Protein AF-0000000074706533 (afdb_homodimer)

Organism: Acropora cervicornis (NCBI:txid6130)

InterPro domains:
  IPR001841 Zinc finger, RING-type [PS50089] (15-55)
  IPR013083 Zinc finger, RING/FYVE/PHD-type [G3DSA:3.30.40.10] (1-88)
  IPR053003 TRIM/RBCC E3 ubiquitin-protein ligases [PTHR36754] (1-91)

Radius of gyration: 19.51 Å; Cα contacts (8 Å, |Δi|>4): 272; chains: 2; bounding box: 47×53×46 Å

Sequence (184 aa):
MEEGSVESLAEVFRCFICMEKLRDARLCPHCSKMCCFLCIRRWLTEQRPQCPHCRASLHLHELVHCRWVEEQLDSLQLTGPPKTKEEADKDGMEEGSVESLAEVFRCFICMEKLRDARLCPHCSKMCCFLCIRRWLTEQRPQCPHCRASLHLHELVHCRWVEEQLDSLQLTGPPKTKEEADKDG

Secondary structure (DSSP, 8-state):
--------HHHHSB-TTT-SB-SSEEE-TTT--EEEHHHHHHHHHHS-SB-TTT--B--GGGPEE-HHHHHHHHHHHHHS----GGGTGGG-/--------HHHHSB-TTT-SB-SSEEE-TTT--EEEHHHHHHHHHHS-SB-TTT--B--GGGPEE-HHHHHHHHHHHHHS----GGGTGGG-

Foldseek 3Di:
DPPPCPVQLQQVQAAPQVRGHEDQWWAAPPPGHIHHLVRVVCCVVPPHQADPPPRHRHDSVRIDGDPCSVVVVVVSVVVDDDPPCVVVPVVD/DPPPCPVQLQQVQAAPQVRGHEDQWWAAPPPGHIHHLVRVVCCVVPPHQADPPPRHRHDSVRIDGDPCSVVSVVVRVVVDDDPPCVVVPVVD

Nearest PDB structures (foldseek):
  3lrq-assembly1_A  TM=8.949E-01  e=2.776E-12  Homo sapiens
  3lrq-assembly2_B  TM=8.855E-01  e=4.142E-12  Homo sapiens
  3lrq-assembly1_D  TM=8.312E-01  e=1.286E-11  Homo sapiens
  4s3o-assembly2_B  TM=8.568E-01  e=4.799E-05  Homo sapiens
  3rpg-assembly1_C  TM=8.663E-01  e=1.820E-04  Homo sapiens

Solvent-accessible surface area (backbone atoms only — not comparable to full-atom values): 10964 Å² total; per-residue (Å²): 130,81,74,65,72,68,70,50,69,60,70,73,46,36,10,75,82,82,65,43,70,51,47,71,35,27,25,40,64,80,67,42,53,44,26,22,41,68,61,51,50,46,40,42,71,72,70,47,55,33,38,92,82,78,58,46,80,44,56,80,85,62,47,21,54,34,67,64,56,57,59,54,52,53,55,47,65,72,65,42,76,73,77,69,69,68,75,66,62,65,79,104,129,79,75,66,72,69,69,52,71,60,72,75,46,35,10,73,81,80,65,42,70,52,48,71,34,27,25,40,65,83,68,42,52,46,26,24,41,68,62,49,49,47,40,41,72,72,70,46,55,33,38,92,83,78,58,47,82,44,54,80,85,61,46,23,55,35,66,65,55,56,58,56,55,52,54,46,64,69,63,42,74,74,78,68,70,68,75,67,61,65,79,104

Structure (mmCIF, N/CA/C/O backbone):
data_AF-0000000074706533-model_v1
#
loop_
_entity.id
_entity.type
_entity.pdbx_description
1 polymer 'E3 ubiquitin-protein ligase TRIM37'
#
loop_
_atom_site.group_PDB
_atom_site.id
_atom_site.type_symbol
_atom_site.label_atom_id
_atom_site.label_alt_id
_atom_site.label_comp_id
_atom_site.label_asym_id
_atom_site.label_entity_id
_atom_site.label_seq_id
_atom_site.pdbx_PDB_ins_code
_atom_site.Cartn_x
_atom_site.Cartn_y
_atom_site.Cartn_z
_atom_site.occupancy
_atom_site.B_iso_or_equiv
_atom_site.auth_seq_id
_atom_site.auth_comp_id
_atom_site.auth_asym_id
_atom_site.auth_atom_id
_atom_site.pdbx_PDB_model_num
ATOM 1 N N . MET A 1 1 ? 3.932 27.406 21.562 1 27 1 MET A N 1
ATOM 2 C CA . MET A 1 1 ? 2.855 26.812 20.766 1 27 1 MET A CA 1
ATOM 3 C C . MET A 1 1 ? 3.346 25.578 20.031 1 27 1 MET A C 1
ATOM 5 O O . MET A 1 1 ? 4.266 25.656 19.203 1 27 1 MET A O 1
ATOM 9 N N . GLU A 1 2 ? 3.658 24.516 20.656 1 31.42 2 GLU A N 1
ATOM 10 C CA . GLU A 1 2 ? 4.391 23.328 20.219 1 31.42 2 GLU A CA 1
ATOM 11 C C . GLU A 1 2 ? 3.83 22.797 18.906 1 31.42 2 GLU A C 1
ATOM 13 O O . GLU A 1 2 ? 2.615 22.641 18.766 1 31.42 2 GLU A O 1
ATOM 18 N N . GLU A 1 3 ? 4.156 23.359 17.766 1 34.62 3 GLU A N 1
ATOM 19 C CA . GLU A 1 3 ? 3.855 22.906 16.406 1 34.62 3 GLU A CA 1
ATOM 20 C C . GLU A 1 3 ? 3.729 21.375 16.359 1 34.62 3 GLU A C 1
ATOM 22 O O . GLU A 1 3 ? 4.711 20.656 16.562 1 34.62 3 GLU A O 1
ATOM 27 N N . GLY A 1 4 ? 2.961 20.797 17.094 1 37.88 4 GLY A N 1
ATOM 28 C CA . GLY A 1 4 ? 2.67 19.359 17.047 1 37.88 4 GLY A CA 1
ATOM 29 C C . GLY A 1 4 ? 2.867 18.766 15.68 1 37.88 4 GLY A C 1
ATOM 30 O O . GLY A 1 4 ? 2.404 19.312 14.68 1 37.88 4 GLY A O 1
ATOM 31 N N . SER A 1 5 ? 4.086 18.219 15.414 1 41.69 5 SER A N 1
ATOM 32 C CA . SER A 1 5 ? 4.684 17.797 14.148 1 41.69 5 SER A CA 1
ATOM 33 C C . SER A 1 5 ? 3.699 16.984 13.32 1 41.69 5 SER A C 1
ATOM 35 O O . SER A 1 5 ? 3.41 15.82 13.641 1 41.69 5 SER A O 1
ATOM 37 N N . VAL A 1 6 ? 2.48 17.438 13.055 1 45.41 6 VAL A N 1
ATOM 38 C CA . VAL A 1 6 ? 1.797 16.766 11.953 1 45.41 6 VAL A CA 1
ATOM 39 C C . VAL A 1 6 ? 2.824 16.234 10.953 1 45.41 6 VAL A C 1
ATOM 41 O O . VAL A 1 6 ? 3.529 17.016 10.305 1 45.41 6 VAL A O 1
ATOM 44 N N . GLU A 1 7 ? 3.611 15.227 11.508 1 52.44 7 GLU A N 1
ATOM 45 C CA . GLU A 1 7 ? 4.465 14.641 10.477 1 52.44 7 GLU A CA 1
ATOM 46 C C . GLU A 1 7 ? 3.838 14.789 9.094 1 52.44 7 GLU A C 1
ATOM 48 O O . GLU A 1 7 ? 2.65 14.516 8.914 1 52.44 7 GLU A O 1
ATOM 53 N N . SER A 1 8 ? 4.359 15.68 8.281 1 65.38 8 SER A N 1
ATOM 54 C CA . SER A 1 8 ? 3.951 15.969 6.914 1 65.38 8 SER A CA 1
ATOM 55 C C . SER A 1 8 ? 3.725 14.688 6.121 1 65.38 8 SER A C 1
ATOM 57 O O . SER A 1 8 ? 4.391 13.68 6.363 1 65.38 8 SER A O 1
ATOM 59 N N . LEU A 1 9 ? 2.553 14.422 5.59 1 72.12 9 LEU A N 1
ATOM 60 C CA . LEU A 1 9 ? 2.23 13.344 4.66 1 72.12 9 LEU A CA 1
ATOM 61 C C . LEU A 1 9 ? 3.463 12.922 3.869 1 72.12 9 LEU A C 1
ATOM 63 O O . LEU A 1 9 ? 3.641 11.742 3.572 1 72.12 9 LEU A O 1
ATOM 67 N N . ALA A 1 10 ? 4.348 13.906 3.688 1 73.94 10 ALA A N 1
ATOM 68 C CA . ALA A 1 10 ? 5.551 13.602 2.918 1 73.94 10 ALA A CA 1
ATOM 69 C C . ALA A 1 10 ? 6.465 12.656 3.682 1 73.94 10 ALA A C 1
ATOM 71 O O . ALA A 1 10 ? 7.137 11.812 3.082 1 73.94 10 ALA A O 1
ATOM 72 N N . GLU A 1 11 ? 6.48 12.719 4.969 1 81.06 11 GLU A N 1
ATOM 73 C CA . GLU A 1 11 ? 7.328 11.859 5.781 1 81.06 11 GLU A CA 1
ATOM 74 C C . GLU A 1 11 ? 6.781 10.438 5.84 1 81.06 11 GLU A C 1
ATOM 76 O O . GLU A 1 11 ? 7.535 9.477 6.016 1 81.06 11 GLU A O 1
ATOM 81 N N . VAL A 1 12 ? 5.57 10.367 5.645 1 84.75 12 VAL A N 1
ATOM 82 C CA . VAL A 1 12 ? 4.891 9.078 5.691 1 84.75 12 VAL A CA 1
ATOM 83 C C . VAL A 1 12 ? 5.172 8.297 4.41 1 84.75 12 VAL A C 1
ATOM 85 O O . VAL A 1 12 ? 5.387 7.086 4.445 1 84.75 12 VAL A O 1
ATOM 88 N N . PHE A 1 13 ? 5.246 9.086 3.293 1 91.56 13 PHE A N 1
ATOM 89 C CA . PHE A 1 13 ? 5.41 8.453 1.992 1 91.56 13 PHE A CA 1
ATOM 90 C C . PHE A 1 13 ? 6.832 8.633 1.474 1 91.56 13 PHE A C 1
ATOM 92 O O . PHE A 1 13 ? 7.043 9.289 0.449 1 91.56 13 PHE A O 1
ATOM 99 N N . ARG A 1 14 ? 7.707 7.938 2.166 1 94.19 14 ARG A N 1
ATOM 100 C CA . ARG A 1 14 ? 9.117 7.961 1.797 1 94.19 14 ARG A CA 1
ATOM 101 C C . ARG A 1 14 ? 9.586 6.586 1.335 1 94.19 14 ARG A C 1
ATOM 103 O O . ARG A 1 14 ? 9.164 5.566 1.884 1 94.19 14 ARG A O 1
ATOM 110 N N . CYS A 1 15 ? 10.391 6.641 0.408 1 97.38 15 CYS A N 1
ATOM 111 C CA . CYS A 1 15 ? 11.055 5.426 -0.055 1 97.38 15 CYS A CA 1
ATOM 112 C C . CYS A 1 15 ? 11.945 4.84 1.037 1 97.38 15 CYS A C 1
ATOM 114 O O . CYS A 1 15 ? 12.805 5.531 1.581 1 97.38 15 CYS A O 1
ATOM 116 N N . PHE A 1 16 ? 11.844 3.576 1.32 1 97.25 16 PHE A N 1
ATOM 117 C CA . PHE A 1 16 ? 12.617 3 2.414 1 97.25 16 PHE A CA 1
ATOM 118 C C . PHE A 1 16 ? 14.039 2.693 1.966 1 97.25 16 PHE A C 1
ATOM 120 O O . PHE A 1 16 ? 14.898 2.369 2.789 1 97.25 16 PHE A O 1
ATOM 127 N N . ILE A 1 17 ? 14.312 2.756 0.667 1 97.81 17 ILE A N 1
ATOM 128 C CA . ILE A 1 17 ? 15.648 2.496 0.132 1 97.81 17 ILE A CA 1
ATOM 129 C C . ILE A 1 17 ? 16.453 3.795 0.096 1 97.81 17 ILE A C 1
ATOM 131 O O . ILE A 1 17 ? 17.531 3.885 0.691 1 97.81 17 ILE A O 1
ATOM 135 N N . CYS A 1 18 ? 15.891 4.836 -0.559 1 97.94 18 CYS A N 1
ATOM 136 C CA . CYS A 1 18 ? 16.641 6.078 -0.708 1 97.94 18 CYS A CA 1
ATOM 137 C C . CYS A 1 18 ? 16.25 7.082 0.366 1 97.94 18 CYS A C 1
ATOM 139 O O . CYS A 1 18 ? 16.906 8.117 0.527 1 97.94 18 CYS A O 1
ATOM 141 N N . MET A 1 19 ? 15.211 6.965 0.961 1 96.44 19 MET A N 1
ATOM 142 C CA . MET A 1 19 ? 14.703 7.762 2.072 1 96.44 19 MET A CA 1
ATOM 143 C C . MET A 1 19 ? 14.188 9.109 1.583 1 96.44 19 MET A C 1
ATOM 145 O O . MET A 1 19 ? 14.008 10.039 2.375 1 96.44 19 MET A O 1
ATOM 149 N N . GLU A 1 20 ? 13.922 9.281 0.308 1 95.19 20 GLU A N 1
ATOM 150 C CA . GLU A 1 20 ? 13.289 10.453 -0.291 1 95.19 20 GLU A CA 1
ATOM 151 C C . GLU A 1 20 ? 11.812 10.203 -0.573 1 95.19 20 GLU A C 1
ATOM 153 O O . GLU A 1 20 ? 11.32 9.094 -0.37 1 95.19 20 GLU A O 1
ATOM 158 N N . LYS A 1 21 ? 11.148 11.242 -1.004 1 93.62 21 LYS A N 1
ATOM 159 C CA . LYS A 1 21 ? 9.75 11.125 -1.404 1 93.62 21 LYS A CA 1
ATOM 160 C C . LYS A 1 21 ? 9.57 10.055 -2.479 1 93.62 21 LYS A C 1
ATOM 162 O O . LYS A 1 21 ? 10.344 9.992 -3.434 1 93.62 21 LYS A O 1
ATOM 167 N N . LEU A 1 22 ? 8.523 9.328 -2.336 1 96.12 22 LEU A N 1
ATOM 168 C CA . LEU A 1 22 ? 8.258 8.227 -3.252 1 96.12 22 LEU A CA 1
ATOM 169 C C . LEU A 1 22 ? 8.016 8.742 -4.668 1 96.12 22 LEU A C 1
ATOM 171 O O . LEU A 1 22 ? 7.297 9.719 -4.859 1 96.12 22 LEU A O 1
ATOM 175 N N . ARG A 1 23 ? 8.656 8.125 -5.66 1 96.31 23 ARG A N 1
ATOM 176 C CA . ARG A 1 23 ? 8.398 8.32 -7.082 1 96.31 23 ARG A CA 1
ATOM 177 C C . ARG A 1 23 ? 8.047 7 -7.758 1 96.31 23 ARG A C 1
ATOM 179 O O . ARG A 1 23 ? 8.805 6.027 -7.668 1 96.31 23 ARG A O 1
ATOM 186 N N . ASP A 1 24 ? 6.887 7 -8.422 1 97.88 24 ASP A N 1
ATOM 187 C CA . ASP A 1 24 ? 6.434 5.742 -9.008 1 97.88 24 ASP A CA 1
ATOM 188 C C . ASP A 1 24 ? 6.449 4.621 -7.969 1 97.88 24 ASP A C 1
ATOM 190 O O . ASP A 1 24 ? 7.16 3.627 -8.133 1 97.88 24 ASP A O 1
ATOM 194 N N . ALA A 1 25 ? 5.672 4.754 -6.98 1 98.38 25 ALA A N 1
ATOM 195 C CA . ALA A 1 25 ? 5.715 3.957 -5.758 1 98.38 25 ALA A CA 1
ATOM 196 C C . ALA A 1 25 ? 5.398 2.492 -6.047 1 98.38 25 ALA A C 1
ATOM 198 O O . ALA A 1 25 ? 4.41 2.184 -6.715 1 98.38 25 ALA A O 1
ATOM 199 N N . ARG A 1 26 ? 6.234 1.621 -5.613 1 98.75 26 ARG A N 1
ATOM 200 C CA . ARG A 1 26 ? 6.066 0.172 -5.648 1 98.75 26 ARG A CA 1
ATOM 201 C C . ARG A 1 26 ? 6.062 -0.412 -4.242 1 98.75 26 ARG A C 1
ATOM 203 O O . ARG A 1 26 ? 6.766 0.08 -3.355 1 98.75 26 ARG A O 1
ATOM 210 N N . LEU A 1 27 ? 5.27 -1.403 -4.047 1 98.75 27 LEU A N 1
ATOM 211 C CA . LEU A 1 27 ? 5.105 -2.027 -2.736 1 98.75 27 LEU A CA 1
ATOM 212 C C . LEU A 1 27 ? 5.445 -3.512 -2.797 1 98.75 27 LEU A C 1
ATOM 214 O O . LEU A 1 27 ? 5.074 -4.199 -3.748 1 98.75 27 LEU A O 1
ATOM 218 N N . CYS A 1 28 ? 6.164 -3.971 -1.853 1 98.81 28 CYS A N 1
ATOM 219 C CA . CYS A 1 28 ? 6.445 -5.395 -1.7 1 98.81 28 CYS A CA 1
ATOM 220 C C . CYS A 1 28 ? 5.199 -6.152 -1.255 1 98.81 28 CYS A C 1
ATOM 222 O O . CYS A 1 28 ? 4.598 -5.82 -0.232 1 98.81 28 CYS A O 1
ATOM 224 N N . PRO A 1 29 ? 4.852 -7.25 -1.901 1 98.56 29 PRO A N 1
ATOM 225 C CA . PRO A 1 29 ? 3.631 -7.977 -1.543 1 98.56 29 PRO A CA 1
ATOM 226 C C . PRO A 1 29 ? 3.787 -8.797 -0.264 1 98.56 29 PRO A C 1
ATOM 228 O O . PRO A 1 29 ? 2.797 -9.297 0.275 1 98.56 29 PRO A O 1
ATOM 231 N N . HIS A 1 30 ? 4.957 -8.859 0.271 1 98.06 30 HIS A N 1
ATOM 232 C CA . HIS A 1 30 ? 5.215 -9.688 1.444 1 98.06 30 HIS A CA 1
ATOM 233 C C . HIS A 1 30 ? 5.191 -8.852 2.721 1 98.06 30 HIS A C 1
ATOM 235 O O . HIS A 1 30 ? 4.59 -9.258 3.721 1 98.06 30 HIS A O 1
ATOM 241 N N . CYS A 1 31 ? 5.891 -7.711 2.652 1 98.31 31 CYS A N 1
ATOM 242 C CA . CYS A 1 31 ? 6.02 -6.949 3.889 1 98.31 31 CYS A CA 1
ATOM 243 C C . CYS A 1 31 ? 5.324 -5.598 3.77 1 98.31 31 CYS A C 1
ATOM 245 O O . CYS A 1 31 ? 5.262 -4.84 4.742 1 98.31 31 CYS A O 1
ATOM 247 N N . SER A 1 32 ? 4.914 -5.23 2.646 1 98.31 32 SER A N 1
ATOM 248 C CA . SER A 1 32 ? 4.102 -4.055 2.354 1 98.31 32 SER A CA 1
ATOM 249 C C . SER A 1 32 ? 4.945 -2.785 2.344 1 98.31 32 SER A C 1
ATOM 251 O O . SER A 1 32 ? 4.422 -1.688 2.141 1 98.31 32 SER A O 1
ATOM 253 N N . LYS A 1 33 ? 6.211 -2.918 2.479 1 98.06 33 LYS A N 1
ATOM 254 C CA . LYS A 1 33 ? 7.039 -1.716 2.412 1 98.06 33 LYS A CA 1
ATOM 255 C C . LYS A 1 33 ? 7.047 -1.134 1.001 1 98.06 33 LYS A C 1
ATOM 257 O O . LYS A 1 33 ? 6.957 -1.873 0.018 1 98.06 33 LYS A O 1
ATOM 262 N N . MET A 1 34 ? 7.227 0.208 0.997 1 97.88 34 MET A N 1
ATOM 263 C CA . MET A 1 34 ? 7.141 0.892 -0.291 1 97.88 34 MET A CA 1
ATOM 264 C C . MET A 1 34 ? 8.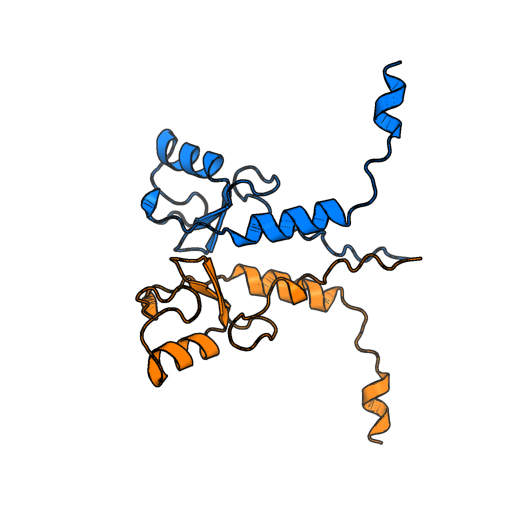484 1.502 -0.673 1 97.88 34 MET A C 1
ATOM 266 O O . MET A 1 34 ? 9.25 1.93 0.196 1 97.88 34 MET A O 1
ATOM 270 N N . CYS A 1 35 ? 8.719 1.561 -1.963 1 98.5 35 CYS A N 1
ATOM 271 C CA . CYS A 1 35 ? 9.922 2.186 -2.498 1 98.5 35 CYS A CA 1
ATOM 272 C C . CYS A 1 35 ? 9.672 2.736 -3.898 1 98.5 35 CYS A C 1
ATOM 274 O O . CYS A 1 35 ? 8.625 2.477 -4.496 1 98.5 35 CYS A O 1
ATOM 276 N N . CYS A 1 36 ? 10.578 3.557 -4.379 1 98.69 36 CYS A N 1
ATOM 277 C CA . CYS A 1 36 ? 10.523 4.031 -5.754 1 98.69 36 CYS A CA 1
ATOM 278 C C . CYS A 1 36 ? 10.742 2.883 -6.734 1 98.69 36 CYS A C 1
ATOM 280 O O . CYS A 1 36 ? 11.508 1.958 -6.453 1 98.69 36 CYS A O 1
ATOM 282 N N . PHE A 1 37 ? 10.211 2.967 -7.824 1 98.88 37 PHE A N 1
ATOM 283 C CA . PHE A 1 37 ? 10.414 1.931 -8.828 1 98.88 37 PHE A CA 1
ATOM 284 C C . PHE A 1 37 ? 11.891 1.802 -9.188 1 98.88 37 PHE A C 1
ATOM 286 O O . PHE A 1 37 ? 12.438 0.697 -9.203 1 98.88 37 PHE A O 1
ATOM 293 N N . LEU A 1 38 ? 12.523 2.945 -9.469 1 98.81 38 LEU A N 1
ATOM 294 C CA . LEU A 1 38 ? 13.914 2.904 -9.914 1 98.81 38 LEU A CA 1
ATOM 295 C C . LEU A 1 38 ? 14.812 2.332 -8.82 1 98.81 38 LEU A C 1
ATOM 297 O O . LEU A 1 38 ? 15.742 1.581 -9.109 1 98.81 38 LEU A O 1
ATOM 301 N N . CYS A 1 39 ? 14.562 2.703 -7.555 1 98.69 39 CYS A N 1
ATOM 302 C CA . CYS A 1 39 ? 15.367 2.193 -6.449 1 98.69 39 CYS A CA 1
ATOM 303 C C . CYS A 1 39 ? 15.273 0.674 -6.363 1 98.69 39 CYS A C 1
ATOM 305 O O . CYS A 1 39 ? 16.297 -0.009 -6.285 1 98.69 39 CYS A O 1
ATOM 307 N N . ILE A 1 40 ? 14.062 0.152 -6.445 1 98.81 40 ILE A N 1
ATOM 308 C CA . ILE A 1 40 ? 13.891 -1.286 -6.27 1 98.81 40 ILE A CA 1
ATOM 309 C C . ILE A 1 40 ? 14.359 -2.021 -7.523 1 98.81 40 ILE A C 1
ATOM 311 O O . ILE A 1 40 ? 14.898 -3.127 -7.434 1 98.81 40 ILE A O 1
ATOM 315 N N . ARG A 1 41 ? 14.086 -1.45 -8.617 1 98.75 41 ARG A N 1
ATOM 316 C CA . ARG A 1 41 ? 14.594 -2.062 -9.836 1 98.75 41 ARG A CA 1
ATOM 317 C C . ARG A 1 41 ? 16.109 -2.232 -9.773 1 98.75 41 ARG A C 1
ATOM 319 O O . ARG A 1 41 ? 16.641 -3.307 -10.086 1 98.75 41 ARG A O 1
ATOM 326 N N . ARG A 1 42 ? 16.75 -1.189 -9.391 1 98.38 42 ARG A N 1
ATOM 327 C CA . ARG A 1 42 ? 18.203 -1.239 -9.258 1 98.38 42 ARG A CA 1
ATOM 328 C C . ARG A 1 42 ? 18.625 -2.307 -8.258 1 98.38 42 ARG A C 1
ATOM 330 O O . ARG A 1 42 ? 19.531 -3.102 -8.531 1 98.38 42 ARG A O 1
ATOM 337 N N . TRP A 1 43 ? 18.031 -2.295 -7.164 1 98.12 43 TRP A N 1
ATOM 338 C CA . TRP A 1 43 ? 18.344 -3.262 -6.117 1 98.12 43 TRP A CA 1
ATOM 339 C C . TRP A 1 43 ? 18.188 -4.691 -6.633 1 98.12 43 TRP A C 1
ATOM 341 O O . TRP A 1 43 ? 19.109 -5.504 -6.488 1 98.12 43 TRP A O 1
ATOM 351 N N . LEU A 1 44 ? 17.109 -5.023 -7.285 1 98.19 44 LEU A N 1
ATOM 352 C CA . LEU A 1 44 ? 16.797 -6.379 -7.715 1 98.19 44 LEU A CA 1
ATOM 353 C C . LEU A 1 44 ? 17.719 -6.812 -8.852 1 98.19 44 LEU A C 1
ATOM 355 O O . LEU A 1 44 ? 18 -8.008 -9.008 1 98.19 44 LEU A O 1
ATOM 359 N N . THR A 1 45 ? 18.156 -5.855 -9.609 1 97.25 45 THR A N 1
ATOM 360 C CA . THR A 1 45 ? 19 -6.16 -10.766 1 97.25 45 THR A CA 1
ATOM 361 C C . THR A 1 45 ? 20.469 -6.219 -10.367 1 97.25 45 THR A C 1
ATOM 363 O O . THR A 1 45 ? 21.219 -7.059 -10.867 1 97.25 45 THR A O 1
ATOM 366 N N . GLU A 1 46 ? 20.922 -5.359 -9.453 1 96.88 46 GLU A N 1
ATOM 367 C CA . GLU A 1 46 ? 22.344 -5.203 -9.164 1 96.88 46 GLU A CA 1
ATOM 368 C C . GLU A 1 46 ? 22.719 -5.93 -7.879 1 96.88 46 GLU A C 1
ATOM 370 O O . GLU A 1 46 ? 23.906 -6.238 -7.664 1 96.88 46 GLU A O 1
ATOM 375 N N . GLN A 1 47 ? 21.891 -6.121 -7.004 1 92.06 47 GLN A N 1
ATOM 376 C CA . GLN A 1 47 ? 22.203 -6.758 -5.73 1 92.06 47 GLN A CA 1
ATOM 377 C C . GLN A 1 47 ? 21.672 -8.188 -5.684 1 92.06 47 GLN A C 1
ATOM 379 O O . GLN A 1 47 ? 22.188 -9.07 -6.363 1 92.06 47 GLN A O 1
ATOM 384 N N . ARG A 1 48 ? 20.375 -8.469 -5.176 1 92.5 48 ARG A N 1
ATOM 385 C CA . ARG A 1 48 ? 19.734 -9.773 -5.059 1 92.5 48 ARG A CA 1
ATOM 386 C C . ARG A 1 48 ? 18.25 -9.688 -5.391 1 92.5 48 ARG A C 1
ATOM 388 O O . ARG A 1 48 ? 17.609 -8.672 -5.125 1 92.5 48 ARG A O 1
ATOM 395 N N . PRO A 1 49 ? 17.781 -10.766 -5.934 1 97.69 49 PRO A N 1
ATOM 396 C CA . PRO A 1 49 ? 16.328 -10.82 -6.195 1 97.69 49 PRO A CA 1
ATOM 397 C C . PRO A 1 49 ? 15.516 -11.109 -4.938 1 97.69 49 PRO A C 1
ATOM 399 O O . PRO A 1 49 ? 14.859 -12.148 -4.844 1 97.69 49 PRO A O 1
ATOM 402 N N . GLN A 1 50 ? 15.656 -10.258 -3.969 1 98.31 50 GLN A N 1
ATOM 403 C CA . GLN A 1 50 ? 14.953 -10.297 -2.689 1 98.31 50 GLN A CA 1
ATOM 404 C C . GLN A 1 50 ? 14.586 -8.891 -2.225 1 98.31 50 GLN A C 1
ATOM 406 O O . GLN A 1 50 ? 15.273 -7.918 -2.553 1 98.31 50 GLN A O 1
ATOM 411 N N . CYS A 1 51 ? 13.555 -8.836 -1.559 1 98.69 51 CYS A N 1
ATOM 412 C CA . CYS A 1 51 ? 13.188 -7.559 -0.95 1 98.69 51 CYS A CA 1
ATOM 413 C C . CYS A 1 51 ? 14.266 -7.09 0.017 1 98.69 51 CYS A C 1
ATOM 415 O O . CYS A 1 51 ? 14.672 -7.832 0.911 1 98.69 51 CYS A O 1
ATOM 417 N N . PRO A 1 52 ? 14.758 -5.914 -0.043 1 98.44 52 PRO A N 1
ATOM 418 C CA . PRO A 1 52 ? 15.82 -5.41 0.834 1 98.44 52 PRO A CA 1
ATOM 419 C C . PRO A 1 52 ? 15.367 -5.277 2.287 1 98.44 52 PRO A C 1
ATOM 421 O O . PRO A 1 52 ? 16.203 -5.113 3.182 1 98.44 52 PRO A O 1
ATOM 424 N N . HIS A 1 53 ? 14.062 -5.305 2.49 1 98 53 HIS A N 1
ATOM 425 C CA . HIS A 1 53 ? 13.531 -5.148 3.84 1 98 53 HIS A CA 1
ATOM 426 C C . HIS A 1 53 ? 13.258 -6.5 4.484 1 98 53 HIS A C 1
ATOM 428 O O . HIS A 1 53 ? 13.82 -6.82 5.535 1 98 53 HIS A O 1
ATOM 434 N N . CYS A 1 54 ? 12.477 -7.324 3.908 1 98.38 54 CYS A N 1
ATOM 435 C CA . CYS A 1 54 ? 12.047 -8.562 4.551 1 98.38 54 CYS A CA 1
ATOM 436 C C . CYS A 1 54 ? 12.859 -9.75 4.055 1 98.38 54 CYS A C 1
ATOM 438 O O . CYS A 1 54 ? 12.75 -10.852 4.598 1 98.38 54 CYS A O 1
ATOM 440 N N . ARG A 1 55 ? 13.547 -9.609 2.988 1 98.12 55 ARG A N 1
ATOM 441 C CA . ARG A 1 55 ? 14.492 -10.586 2.451 1 98.12 55 ARG A CA 1
ATOM 442 C C . ARG A 1 55 ? 13.758 -11.711 1.727 1 98.12 55 ARG A C 1
ATOM 444 O O . ARG A 1 55 ? 14.375 -12.672 1.271 1 98.12 55 ARG A O 1
ATOM 451 N N . ALA A 1 56 ? 12.461 -11.617 1.629 1 98.56 56 ALA A N 1
ATOM 452 C CA . ALA A 1 56 ? 11.742 -12.594 0.819 1 98.56 56 ALA A CA 1
ATOM 453 C C . ALA A 1 56 ? 12.164 -12.508 -0.646 1 98.56 56 ALA A C 1
ATOM 455 O O . ALA A 1 56 ? 12.5 -11.43 -1.14 1 98.56 56 ALA A O 1
ATOM 456 N N . SER A 1 57 ? 12.055 -13.633 -1.337 1 98.75 57 SER A N 1
ATOM 457 C CA . SER A 1 57 ? 12.242 -13.625 -2.785 1 98.75 57 SER A CA 1
ATOM 458 C C . SER A 1 57 ? 11.266 -12.68 -3.467 1 98.75 57 SER A C 1
ATOM 460 O O . SER A 1 57 ? 10.07 -12.68 -3.154 1 98.75 57 SER A O 1
ATOM 462 N N . LEU A 1 58 ? 11.859 -11.922 -4.379 1 98.62 58 LEU A N 1
ATOM 463 C CA . LEU A 1 58 ? 11.055 -10.875 -5 1 98.62 58 LEU A CA 1
ATOM 464 C C . LEU A 1 58 ? 11.508 -10.617 -6.43 1 98.62 58 LEU A C 1
ATOM 466 O O . LEU A 1 58 ? 12.711 -10.516 -6.699 1 98.62 58 LEU A O 1
ATOM 470 N N . HIS A 1 59 ? 10.523 -10.523 -7.305 1 98.38 59 HIS A N 1
ATOM 471 C CA . HIS A 1 59 ? 10.758 -10.156 -8.695 1 98.38 59 HIS A CA 1
ATOM 472 C C . HIS A 1 59 ? 9.977 -8.906 -9.086 1 98.38 59 HIS A C 1
ATOM 474 O O . HIS A 1 59 ? 8.961 -8.586 -8.461 1 98.38 59 HIS A O 1
ATOM 480 N N . LEU A 1 60 ? 10.445 -8.297 -10.125 1 98.12 60 LEU A N 1
ATOM 481 C CA . LEU A 1 60 ? 9.898 -7.012 -10.531 1 98.12 60 LEU A CA 1
ATOM 482 C C . LEU A 1 60 ? 8.398 -7.125 -10.805 1 98.12 60 LEU A C 1
ATOM 484 O O . LEU A 1 60 ? 7.629 -6.238 -10.422 1 98.12 60 LEU A O 1
ATOM 488 N N . HIS A 1 61 ? 7.965 -8.18 -11.289 1 97.56 61 HIS A N 1
ATOM 489 C CA . HIS A 1 61 ? 6.578 -8.336 -11.711 1 97.56 61 HIS A CA 1
ATOM 490 C C . HIS A 1 61 ? 5.664 -8.57 -10.516 1 97.56 61 HIS A C 1
ATOM 492 O O . HIS A 1 61 ? 4.441 -8.484 -10.641 1 97.56 61 HIS A O 1
ATOM 498 N N . GLU A 1 62 ? 6.188 -8.844 -9.398 1 98.19 62 GLU A N 1
ATOM 499 C CA . GLU A 1 62 ? 5.406 -9.117 -8.195 1 98.19 62 GLU A CA 1
ATOM 500 C C . GLU A 1 62 ? 5.09 -7.836 -7.438 1 98.19 62 GLU A C 1
ATOM 502 O O . GLU A 1 62 ? 4.242 -7.832 -6.539 1 98.19 62 GLU A O 1
ATOM 507 N N . LEU A 1 63 ? 5.797 -6.762 -7.832 1 98.75 63 LEU A N 1
ATOM 508 C CA . LEU A 1 63 ? 5.617 -5.488 -7.137 1 98.75 63 LEU A CA 1
ATOM 509 C C . LEU A 1 63 ? 4.23 -4.914 -7.402 1 98.75 63 LEU A C 1
ATOM 511 O O . LEU A 1 63 ? 3.727 -4.996 -8.523 1 98.75 63 LEU A O 1
ATOM 515 N N . VAL A 1 64 ? 3.678 -4.359 -6.379 1 98.75 64 VAL A N 1
ATOM 516 C CA . VAL A 1 64 ? 2.375 -3.715 -6.512 1 98.75 64 VAL A CA 1
ATOM 517 C C . VAL A 1 64 ? 2.561 -2.229 -6.816 1 98.75 64 VAL A C 1
ATOM 519 O O . VAL A 1 64 ? 3.291 -1.53 -6.109 1 98.75 64 VAL A O 1
ATOM 522 N N . HIS A 1 65 ? 1.917 -1.794 -7.789 1 98.44 65 HIS A N 1
ATOM 523 C CA . HIS A 1 65 ? 1.953 -0.379 -8.141 1 98.44 65 HIS A CA 1
ATOM 524 C C . HIS A 1 65 ? 0.983 0.426 -7.277 1 98.44 65 HIS A C 1
ATOM 526 O O . HIS A 1 65 ? -0.233 0.256 -7.383 1 98.44 65 HIS A O 1
ATOM 532 N N . CYS A 1 66 ? 1.497 1.288 -6.527 1 97.81 66 CYS A N 1
ATOM 533 C CA . CYS A 1 66 ? 0.663 2.109 -5.656 1 97.81 66 CYS A CA 1
ATOM 534 C C . CYS A 1 66 ? 0.361 3.455 -6.301 1 97.81 66 CYS A C 1
ATOM 536 O O . CYS A 1 66 ? 0.905 4.48 -5.891 1 97.81 66 CYS A O 1
ATOM 538 N N . ARG A 1 67 ? -0.53 3.518 -7.086 1 94.69 67 ARG A N 1
ATOM 539 C CA . ARG A 1 67 ? -0.843 4.664 -7.938 1 94.69 67 ARG A CA 1
ATOM 540 C C . ARG A 1 67 ? -1.357 5.836 -7.105 1 94.69 67 ARG A C 1
ATOM 542 O O . ARG A 1 67 ? -1.091 6.996 -7.43 1 94.69 67 ARG A O 1
ATOM 549 N N . TRP A 1 68 ? -2.02 5.562 -6.086 1 92.81 68 TRP A N 1
ATOM 550 C CA . TRP A 1 68 ? -2.684 6.582 -5.277 1 92.81 68 TRP A CA 1
ATOM 551 C C . TRP A 1 68 ? -1.665 7.402 -4.492 1 92.81 68 TRP A C 1
ATOM 553 O O . TRP A 1 68 ? -1.968 8.508 -4.039 1 92.81 68 TRP A O 1
ATOM 563 N N . VAL A 1 69 ? -0.459 6.91 -4.285 1 94.06 69 VAL A N 1
ATOM 564 C CA . VAL A 1 69 ? 0.558 7.594 -3.494 1 94.06 69 VAL A CA 1
ATOM 565 C C . VAL A 1 69 ? 0.894 8.938 -4.137 1 94.06 69 VAL A C 1
ATOM 567 O O . VAL A 1 69 ? 1.005 9.953 -3.443 1 94.06 69 VAL A O 1
ATOM 570 N N . GLU A 1 70 ? 1.044 8.922 -5.438 1 88.69 70 GLU A N 1
ATOM 571 C CA . GLU A 1 70 ? 1.379 10.156 -6.148 1 88.69 70 GLU A CA 1
ATOM 572 C C . GLU A 1 70 ? 0.296 11.211 -5.961 1 88.69 70 GLU A C 1
ATOM 574 O O . GLU A 1 70 ? 0.599 12.398 -5.82 1 88.69 70 GLU A O 1
ATOM 579 N N . GLU A 1 71 ? -0.919 10.727 -6.043 1 86.44 71 GLU A N 1
ATOM 580 C CA . GLU A 1 71 ? -2.031 11.656 -5.84 1 86.44 71 GLU A CA 1
ATOM 581 C C . GLU A 1 71 ? -1.955 12.312 -4.465 1 86.44 71 GLU A C 1
ATOM 583 O O . GLU A 1 71 ? -2.188 13.516 -4.34 1 86.44 71 GLU A O 1
ATOM 588 N N . GLN A 1 72 ? -1.601 11.594 -3.5 1 87.31 72 GLN A N 1
ATOM 589 C CA . GLN A 1 72 ? -1.492 12.125 -2.145 1 87.31 72 GLN A CA 1
ATOM 590 C C . GLN A 1 72 ? -0.312 13.086 -2.021 1 87.31 72 GLN A C 1
ATOM 592 O O . GLN A 1 72 ? -0.423 14.133 -1.391 1 87.31 72 GLN A O 1
ATOM 597 N N . LEU A 1 73 ? 0.747 12.75 -2.594 1 87.5 73 LEU A N 1
ATOM 598 C CA . LEU A 1 73 ? 1.943 13.586 -2.537 1 87.5 73 LEU A CA 1
ATOM 599 C C . LEU A 1 73 ? 1.727 14.898 -3.281 1 87.5 73 LEU A C 1
ATOM 601 O O . LEU A 1 73 ? 2.199 15.945 -2.842 1 87.5 73 LEU A O 1
ATOM 605 N N . ASP A 1 74 ? 1.035 14.836 -4.379 1 83.5 74 ASP A N 1
ATOM 606 C CA . ASP A 1 74 ? 0.734 16.031 -5.168 1 83.5 74 ASP A CA 1
ATOM 607 C C . ASP A 1 74 ? -0.178 16.984 -4.398 1 83.5 74 ASP A C 1
ATOM 609 O O . ASP A 1 74 ? -0.046 18.203 -4.512 1 83.5 74 ASP A O 1
ATOM 613 N N . SER A 1 75 ? -1.053 16.438 -3.664 1 77.25 75 SER A N 1
ATOM 614 C CA . SER A 1 75 ? -1.978 17.25 -2.895 1 77.25 75 SER A CA 1
ATOM 615 C C . SER A 1 75 ? -1.249 18.031 -1.802 1 77.25 75 SER A C 1
ATOM 617 O O . SER A 1 75 ? -1.69 19.109 -1.399 1 77.25 75 SER A O 1
ATOM 619 N N . LEU A 1 76 ? -0.18 17.547 -1.346 1 71 76 LEU A N 1
ATOM 620 C CA . LEU A 1 76 ? 0.621 18.203 -0.321 1 71 76 LEU A CA 1
ATOM 621 C C . LEU A 1 76 ? 1.354 19.406 -0.897 1 71 76 LEU A C 1
ATOM 623 O O . LEU A 1 76 ? 1.528 20.422 -0.214 1 71 76 LEU A O 1
ATOM 627 N N . GLN A 1 77 ? 1.897 19.219 -2.061 1 64.06 77 GLN A N 1
ATOM 628 C CA . GLN A 1 77 ? 2.605 20.297 -2.723 1 64.06 77 GLN A CA 1
ATOM 629 C C . GLN A 1 77 ? 1.677 21.484 -2.971 1 64.06 77 GLN A C 1
ATOM 631 O O . GLN A 1 77 ? 2.109 22.641 -2.928 1 64.06 77 GLN A O 1
ATOM 636 N N . LEU A 1 78 ? 0.464 21.156 -3.172 1 61.22 78 LEU A N 1
ATOM 637 C CA . LEU A 1 78 ? -0.486 22.219 -3.459 1 61.22 78 LEU A CA 1
ATOM 638 C C . LEU A 1 78 ? -0.845 22.984 -2.188 1 61.22 78 LEU A C 1
ATOM 640 O O . LEU A 1 78 ? -1.15 24.188 -2.24 1 61.22 78 LEU A O 1
ATOM 644 N N . THR A 1 79 ? -0.732 22.281 -1.121 1 55.75 79 THR A N 1
ATOM 645 C CA . THR A 1 79 ? -1.155 22.922 0.117 1 55.75 79 THR A CA 1
ATOM 646 C C . THR A 1 79 ? 0.04 23.531 0.851 1 55.75 79 THR A C 1
ATOM 648 O O . THR A 1 79 ? -0.125 24.203 1.866 1 55.75 79 THR A O 1
ATOM 651 N N . GLY A 1 80 ? 1.248 23.094 0.452 1 54.12 80 GLY A N 1
ATOM 652 C CA . GLY A 1 80 ? 2.428 23.594 1.143 1 54.12 80 GLY A CA 1
ATOM 653 C C . GLY A 1 80 ? 2.707 25.047 0.866 1 54.12 80 GLY A C 1
ATOM 654 O O . GLY A 1 80 ? 2.148 25.625 -0.068 1 54.12 80 GLY A O 1
ATOM 655 N N . PRO A 1 81 ? 3.211 25.766 1.853 1 50.97 81 PRO A N 1
ATOM 656 C CA . PRO A 1 81 ? 3.496 27.203 1.689 1 50.97 81 PRO A CA 1
ATOM 657 C C . PRO A 1 81 ? 4.254 27.5 0.4 1 50.97 81 PRO A C 1
ATOM 659 O O . PRO A 1 81 ? 4.988 26.656 -0.105 1 50.97 81 PRO A O 1
ATOM 662 N N . PRO A 1 82 ? 3.732 28.422 -0.378 1 47.25 82 PRO A N 1
ATOM 663 C CA . PRO A 1 82 ? 4.445 28.828 -1.591 1 47.25 82 PRO A CA 1
ATOM 664 C C . PRO A 1 82 ? 5.957 28.906 -1.39 1 47.25 82 PRO A C 1
ATOM 666 O O . PRO A 1 82 ? 6.426 29.188 -0.284 1 47.25 82 PRO A O 1
ATOM 669 N N . LYS A 1 83 ? 6.773 27.953 -2.135 1 48.5 83 LYS A N 1
ATOM 670 C CA . LYS A 1 83 ? 8.219 28.156 -2.117 1 48.5 83 LYS A CA 1
ATOM 671 C C . LYS A 1 83 ? 8.57 29.641 -1.941 1 48.5 83 LYS A C 1
ATOM 673 O O . LYS A 1 83 ? 7.969 30.5 -2.582 1 48.5 83 LYS A O 1
ATOM 678 N N . THR A 1 84 ? 8.969 30 -0.901 1 45.41 84 THR A N 1
ATOM 679 C CA . THR A 1 84 ? 9.461 31.359 -0.715 1 45.41 84 THR A CA 1
ATOM 680 C C . THR A 1 84 ? 10.367 31.766 -1.872 1 45.41 84 THR A C 1
ATOM 682 O O . THR A 1 84 ? 11.266 31.016 -2.262 1 45.41 84 THR A O 1
ATOM 685 N N . LYS A 1 85 ? 10.016 32.562 -2.855 1 44.12 85 LYS A N 1
ATOM 686 C CA . LYS A 1 85 ? 10.742 33.281 -3.898 1 44.12 85 LYS A CA 1
ATOM 687 C C . LYS A 1 85 ? 12.109 33.75 -3.4 1 44.12 85 LYS A C 1
ATOM 689 O O . LYS A 1 85 ? 12.883 34.344 -4.152 1 44.12 85 LYS A O 1
ATOM 694 N N . GLU A 1 86 ? 12.383 33.625 -2.148 1 45.06 86 GLU A N 1
ATOM 695 C CA . GLU A 1 86 ? 13.586 34.312 -1.699 1 45.06 86 GLU A CA 1
ATOM 696 C C . GLU A 1 86 ? 14.844 33.656 -2.25 1 45.06 86 GLU A C 1
ATOM 698 O O . GLU A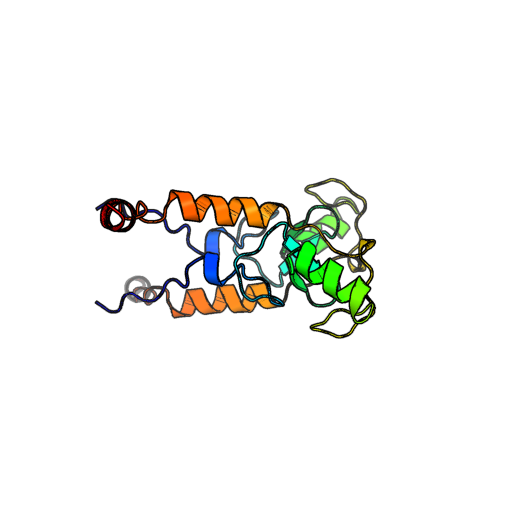 1 86 ? 15.922 34.25 -2.23 1 45.06 86 GLU A O 1
ATOM 703 N N . GLU A 1 87 ? 14.797 32.312 -2.611 1 46.16 87 GLU A N 1
ATOM 704 C CA . GLU A 1 87 ? 16.078 31.766 -3.045 1 46.16 87 GLU A CA 1
ATOM 705 C C . GLU A 1 87 ? 16.375 32.156 -4.496 1 46.16 87 GLU A C 1
ATOM 707 O O . GLU A 1 87 ? 17.422 31.781 -5.039 1 46.16 87 GLU A O 1
ATOM 712 N N . ALA A 1 88 ? 15.391 32.656 -5.27 1 45.62 88 ALA A N 1
ATOM 713 C CA . ALA A 1 88 ? 15.672 33.031 -6.652 1 45.62 88 ALA A CA 1
ATOM 714 C C . ALA A 1 88 ? 16.531 34.281 -6.711 1 45.62 88 ALA A C 1
ATOM 716 O O . ALA A 1 88 ? 17.234 34.531 -7.703 1 45.62 88 ALA A O 1
ATOM 717 N N . ASP A 1 89 ? 16.266 35.188 -5.887 1 45.53 89 ASP A N 1
ATOM 718 C CA . ASP A 1 89 ? 16.828 36.531 -6.125 1 45.53 89 ASP A CA 1
ATOM 719 C C . ASP A 1 89 ? 18.281 36.594 -5.664 1 45.53 89 ASP A C 1
ATOM 721 O O . ASP A 1 89 ? 18.906 37.656 -5.746 1 45.53 89 ASP A O 1
ATOM 725 N N . LYS A 1 90 ? 18.75 35.594 -4.906 1 45.94 90 LYS A N 1
ATOM 726 C CA . LYS A 1 90 ? 20.109 35.938 -4.477 1 45.94 90 LYS A CA 1
ATOM 727 C C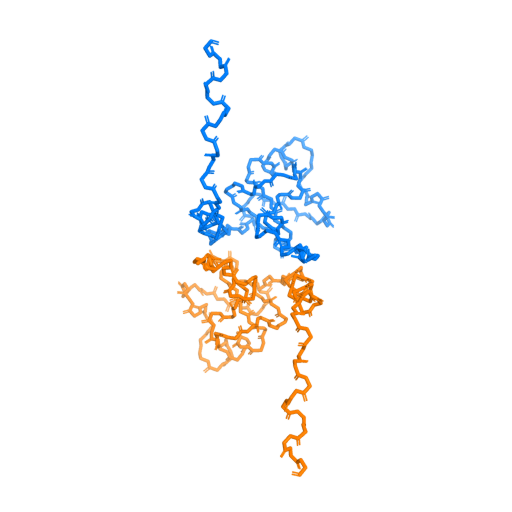 . LYS A 1 90 ? 21.109 35.719 -5.605 1 45.94 90 LYS A C 1
ATOM 729 O O . LYS A 1 90 ? 22.266 36.125 -5.492 1 45.94 90 LYS A O 1
ATOM 734 N N . ASP A 1 91 ? 20.641 34.938 -6.637 1 48.78 91 ASP A N 1
ATOM 735 C CA . ASP A 1 91 ? 21.719 34.781 -7.613 1 48.78 91 ASP A CA 1
ATOM 736 C C . ASP A 1 91 ? 21.828 36.031 -8.5 1 48.78 91 ASP A C 1
ATOM 738 O O . ASP A 1 91 ? 22.578 36.031 -9.477 1 48.78 91 ASP A O 1
ATOM 742 N N . GLY A 1 92 ? 21.016 37.031 -8.148 1 35.81 92 GLY A N 1
ATOM 743 C CA . GLY A 1 92 ? 21.516 38.188 -8.914 1 35.81 92 GLY A CA 1
ATOM 744 C C . GLY A 1 92 ? 22.828 38.719 -8.391 1 35.81 92 GLY A C 1
ATOM 745 O O . GLY A 1 92 ? 23.141 38.594 -7.203 1 35.81 92 GLY A O 1
ATOM 746 N N . MET B 1 1 ? -7.07 33.25 8.555 1 27.34 1 MET B N 1
ATOM 747 C CA . MET B 1 1 ? -5.914 32.375 8.602 1 27.34 1 MET B CA 1
ATOM 748 C C . MET B 1 1 ? -6.27 30.984 8.055 1 27.34 1 MET B C 1
ATOM 750 O O . MET B 1 1 ? -7.156 30.312 8.578 1 27.34 1 MET B O 1
ATOM 754 N N . GLU B 1 2 ? -6.539 30.812 6.797 1 31.52 2 GLU B N 1
ATOM 755 C CA . GLU B 1 2 ? -7.137 29.688 6.098 1 31.52 2 GLU B CA 1
ATOM 756 C C . GLU B 1 2 ? -6.469 28.375 6.496 1 31.52 2 GLU B C 1
ATOM 758 O O . GLU B 1 2 ? -5.238 28.281 6.496 1 31.52 2 GLU B O 1
ATOM 763 N N . GLU B 1 3 ? -6.77 27.781 7.645 1 34.47 3 GLU B N 1
ATOM 764 C CA . GLU B 1 3 ? -6.355 26.469 8.102 1 34.47 3 GLU B CA 1
ATOM 765 C C . GLU B 1 3 ? -6.113 25.531 6.926 1 34.47 3 GLU B C 1
ATOM 767 O O . GLU B 1 3 ? -7.055 25.141 6.227 1 34.47 3 GLU B O 1
ATOM 772 N N . GLY B 1 4 ? -5.363 25.828 6.004 1 37.88 4 GLY B N 1
ATOM 773 C CA . GLY B 1 4 ? -4.961 24.953 4.918 1 37.88 4 GLY B CA 1
ATOM 774 C C . GLY B 1 4 ? -4.988 23.484 5.293 1 37.88 4 GLY B C 1
ATOM 775 O O . GLY B 1 4 ? -4.387 23.078 6.285 1 37.88 4 GLY B O 1
ATOM 776 N N . SER B 1 5 ? -6.156 22.812 5.121 1 42 5 SER B N 1
ATOM 777 C CA . SER B 1 5 ? -6.621 21.531 5.625 1 42 5 SER B CA 1
ATOM 778 C C . SER B 1 5 ? -5.562 20.453 5.449 1 42 5 SER B C 1
ATOM 780 O O . SER B 1 5 ? -5.234 20.078 4.32 1 42 5 SER B O 1
ATOM 782 N N . VAL B 1 6 ? -4.344 20.594 5.969 1 45.66 6 VAL B N 1
ATOM 783 C CA . VAL B 1 6 ? -3.549 19.375 6.094 1 45.66 6 VAL B CA 1
ATOM 784 C C . VAL B 1 6 ? -4.473 18.172 6.23 1 45.66 6 VAL B C 1
ATOM 786 O O . VAL B 1 6 ? -5.199 18.047 7.219 1 45.66 6 VAL B O 1
ATOM 789 N N . GLU B 1 7 ? -5.207 17.938 5.066 1 52.75 7 GLU B N 1
ATOM 790 C CA . GLU B 1 7 ? -5.953 16.688 5.18 1 52.75 7 GLU B CA 1
ATOM 791 C C . GLU B 1 7 ? -5.277 15.727 6.152 1 52.75 7 GLU B C 1
ATOM 793 O O . GLU B 1 7 ? -4.062 15.531 6.098 1 52.75 7 GLU B O 1
ATOM 798 N N . SER B 1 8 ? -5.848 15.523 7.336 1 65.69 8 SER B N 1
ATOM 799 C CA . SER B 1 8 ? -5.398 14.641 8.406 1 65.69 8 SER B CA 1
ATOM 800 C C . SER B 1 8 ? -5.023 13.266 7.867 1 65.69 8 SER B C 1
ATOM 802 O O . SER B 1 8 ? -5.609 12.797 6.891 1 65.69 8 SER B O 1
ATOM 804 N N . LEU B 1 9 ? -3.816 12.781 8.031 1 72.75 9 LEU B N 1
ATOM 805 C CA . LEU B 1 9 ? -3.359 11.422 7.75 1 72.75 9 LEU B CA 1
ATOM 806 C C . LEU B 1 9 ? -4.516 10.43 7.836 1 72.75 9 LEU B C 1
ATOM 808 O O . LEU B 1 9 ? -4.57 9.477 7.062 1 72.75 9 LEU B O 1
ATOM 812 N N . ALA B 1 10 ? -5.477 10.805 8.688 1 74.25 10 ALA B N 1
ATOM 813 C CA . ALA B 1 10 ? -6.617 9.906 8.852 1 74.25 10 ALA B CA 1
ATOM 814 C C . ALA B 1 10 ? -7.473 9.867 7.59 1 74.25 10 ALA B C 1
ATOM 816 O O . ALA B 1 10 ? -8.047 8.828 7.25 1 74.25 10 ALA B O 1
ATOM 817 N N . GLU B 1 11 ? -7.551 10.938 6.875 1 81.19 11 GLU B N 1
ATOM 818 C CA . GLU B 1 11 ? -8.352 11 5.656 1 81.19 11 GLU B CA 1
ATOM 819 C C . GLU B 1 11 ? -7.672 10.25 4.512 1 81.19 11 GLU B C 1
ATOM 821 O O . GLU B 1 11 ? -8.344 9.75 3.607 1 81.19 11 GLU B O 1
ATOM 826 N N . VAL B 1 12 ? -6.449 10.172 4.629 1 84.69 12 VAL B N 1
ATOM 827 C CA . VAL B 1 12 ? -5.656 9.5 3.605 1 84.69 12 VAL B CA 1
ATOM 828 C C . VAL B 1 12 ? -5.797 7.984 3.754 1 84.69 12 VAL B C 1
ATOM 830 O O . VAL B 1 12 ? -5.91 7.266 2.76 1 84.69 12 VAL B O 1
ATOM 833 N N . PHE B 1 13 ? -5.891 7.57 5.062 1 91.62 13 PHE B N 1
ATOM 834 C CA . PHE B 1 13 ? -5.934 6.137 5.34 1 91.62 13 PHE B CA 1
ATOM 835 C C . PHE B 1 13 ? -7.34 5.703 5.73 1 91.62 13 PHE B C 1
ATOM 837 O O . PHE B 1 13 ? -7.57 5.273 6.863 1 91.62 13 PHE B O 1
ATOM 844 N N . ARG B 1 14 ? -8.172 5.727 4.703 1 94.12 14 ARG B N 1
ATOM 845 C CA . ARG B 1 14 ? -9.562 5.312 4.879 1 94.12 14 ARG B CA 1
ATOM 846 C C . ARG B 1 14 ? -9.867 4.07 4.051 1 94.12 14 ARG B C 1
ATOM 848 O O . ARG B 1 14 ? -9.375 3.926 2.928 1 94.12 14 ARG B O 1
ATOM 855 N N . CYS B 1 15 ? -10.641 3.285 4.629 1 97.38 15 CYS B N 1
ATOM 856 C CA . CYS B 1 15 ? -11.156 2.121 3.922 1 97.38 15 CYS B CA 1
ATOM 857 C C . CYS B 1 15 ? -12.039 2.541 2.75 1 97.38 15 CYS B C 1
ATOM 859 O O . CYS B 1 15 ? -12.992 3.301 2.926 1 97.38 15 CYS B O 1
ATOM 861 N N . PHE B 1 16 ? -11.82 2.012 1.583 1 97.31 16 PHE B N 1
ATOM 862 C CA . PHE B 1 16 ? -12.586 2.451 0.423 1 97.31 16 PHE B CA 1
ATOM 863 C C . PHE B 1 16 ? -13.953 1.769 0.381 1 97.31 16 PHE B C 1
ATOM 865 O O . PHE B 1 16 ? -14.812 2.135 -0.424 1 97.31 16 PHE B O 1
ATOM 872 N N . ILE B 1 17 ? -14.164 0.752 1.203 1 97.88 17 ILE B N 1
ATOM 873 C CA . ILE B 1 17 ? -15.438 0.04 1.261 1 97.88 17 ILE B CA 1
ATOM 874 C C . ILE B 1 17 ? -16.359 0.716 2.271 1 97.88 17 ILE B C 1
ATOM 876 O O . ILE B 1 17 ? -17.469 1.139 1.925 1 97.88 17 ILE B O 1
ATOM 880 N N . CYS B 1 18 ? -15.875 0.876 3.512 1 97.94 18 CYS B N 1
ATOM 881 C CA . CYS B 1 18 ? -16.734 1.434 4.551 1 97.94 18 CYS B CA 1
ATOM 882 C C . CYS B 1 18 ? -16.5 2.93 4.711 1 97.94 18 CYS B C 1
ATOM 884 O O . CYS B 1 18 ? -17.266 3.613 5.398 1 97.94 18 CYS B O 1
ATOM 886 N N . MET B 1 19 ? -15.492 3.441 4.305 1 96.5 19 MET B N 1
ATOM 887 C CA . MET B 1 19 ? -15.117 4.852 4.285 1 96.5 19 MET B CA 1
ATOM 888 C C . MET B 1 19 ? -14.703 5.328 5.676 1 96.5 19 MET B C 1
ATOM 890 O O . MET B 1 19 ? -14.648 6.531 5.93 1 96.5 19 MET B O 1
ATOM 894 N N . GLU B 1 20 ? -14.391 4.449 6.605 1 95.25 20 GLU B N 1
ATOM 895 C CA . GLU B 1 20 ? -13.852 4.742 7.93 1 95.25 20 GLU B CA 1
ATOM 896 C C . GLU B 1 20 ? -12.344 4.516 7.973 1 95.25 20 GLU B C 1
ATOM 898 O O . GLU B 1 20 ? -11.75 4.062 6.992 1 95.25 20 GLU B O 1
ATOM 903 N N . LYS B 1 21 ? -11.766 4.875 9.102 1 93.56 21 LYS B N 1
ATOM 904 C CA . LYS B 1 21 ? -10.344 4.625 9.32 1 93.56 21 LYS B CA 1
ATOM 905 C C . LYS B 1 21 ? -10.016 3.146 9.141 1 93.56 21 LYS B C 1
ATOM 907 O O . LYS B 1 21 ? -10.734 2.277 9.633 1 93.56 21 LYS B O 1
ATOM 912 N N . LEU B 1 22 ? -8.914 2.93 8.516 1 96.06 22 LEU B N 1
ATOM 913 C CA . LEU B 1 22 ? -8.5 1.564 8.211 1 96.06 22 LEU B CA 1
ATOM 914 C C . LEU B 1 22 ? -8.242 0.78 9.492 1 96.06 22 LEU B C 1
ATOM 916 O O . LEU B 1 22 ? -7.621 1.294 10.43 1 96.06 22 LEU B O 1
ATOM 920 N N . ARG B 1 23 ? -8.758 -0.449 9.578 1 96.25 23 ARG B N 1
ATOM 921 C CA . ARG B 1 23 ? -8.453 -1.434 10.609 1 96.25 23 ARG B CA 1
ATOM 922 C C . ARG B 1 23 ? -7.941 -2.732 10 1 96.25 23 ARG B C 1
ATOM 924 O O . ARG B 1 23 ? -8.602 -3.322 9.141 1 96.25 23 ARG B O 1
ATOM 931 N N . ASP B 1 24 ? -6.766 -3.141 10.469 1 97.81 24 ASP B N 1
ATOM 932 C CA . ASP B 1 24 ? -6.164 -4.316 9.852 1 97.81 24 ASP B CA 1
ATOM 933 C C . ASP B 1 24 ? -6.121 -4.18 8.328 1 97.81 24 ASP B C 1
ATOM 935 O O . ASP B 1 24 ? -6.723 -4.977 7.609 1 97.81 24 ASP B O 1
ATOM 939 N N . ALA B 1 25 ? -5.406 -3.24 7.875 1 98.31 25 ALA B N 1
ATOM 940 C CA . ALA B 1 25 ? -5.43 -2.758 6.496 1 98.31 25 ALA B CA 1
ATOM 941 C C . ALA B 1 25 ? -4.957 -3.84 5.527 1 98.31 25 ALA B C 1
ATOM 943 O O . ALA B 1 25 ? -3.916 -4.461 5.742 1 98.31 25 ALA B O 1
ATOM 944 N N . ARG B 1 26 ? -5.723 -4.098 4.523 1 98.75 26 ARG B N 1
ATOM 945 C CA . ARG B 1 26 ? -5.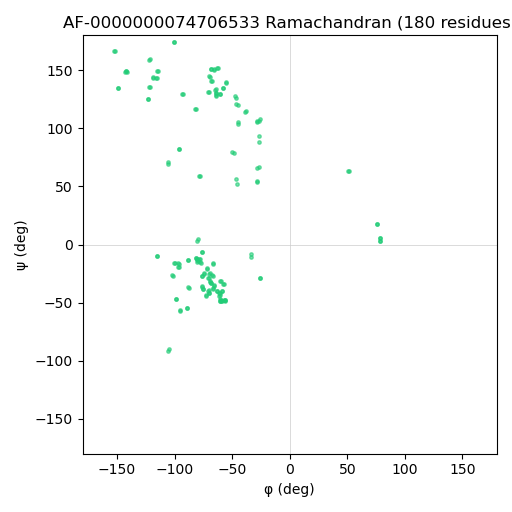414 -4.984 3.404 1 98.75 26 ARG B CA 1
ATOM 946 C C . ARG B 1 26 ? -5.422 -4.227 2.082 1 98.75 26 ARG B C 1
ATOM 948 O O . ARG B 1 26 ? -6.219 -3.303 1.897 1 98.75 26 ARG B O 1
ATOM 955 N N . LEU B 1 27 ? -4.543 -4.586 1.22 1 98.75 27 LEU B N 1
ATOM 956 C CA . LEU B 1 27 ? -4.383 -3.912 -0.065 1 98.75 27 LEU B CA 1
ATOM 957 C C . LEU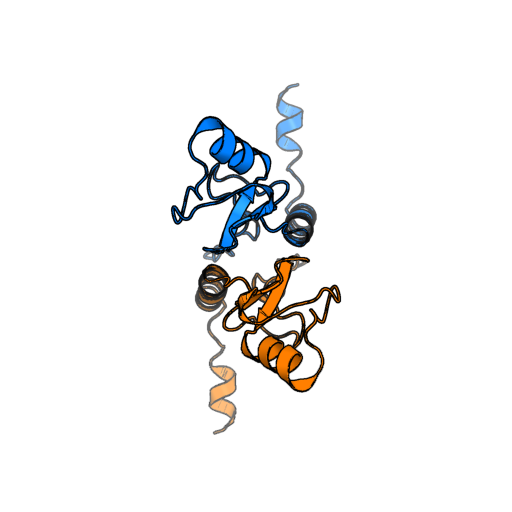 B 1 27 ? -4.574 -4.891 -1.219 1 98.75 27 LEU B C 1
ATOM 959 O O . LEU B 1 27 ? -4.086 -6.023 -1.165 1 98.75 27 LEU B O 1
ATOM 963 N N . CYS B 1 28 ? -5.289 -4.504 -2.197 1 98.81 28 CYS B N 1
ATOM 964 C CA . CYS B 1 28 ? -5.434 -5.27 -3.43 1 98.81 28 CYS B CA 1
ATOM 965 C C . CYS B 1 28 ? -4.145 -5.254 -4.238 1 98.81 28 CYS B C 1
ATOM 967 O O . CYS B 1 28 ? -3.625 -4.184 -4.57 1 98.81 28 CYS B O 1
ATOM 969 N N . PRO B 1 29 ? -3.668 -6.391 -4.691 1 98.56 29 PRO B N 1
ATOM 970 C CA . PRO B 1 29 ? -2.4 -6.43 -5.426 1 98.56 29 PRO B CA 1
ATOM 971 C C . PRO B 1 29 ? -2.537 -5.926 -6.863 1 98.56 29 PRO B C 1
ATOM 973 O O . PRO B 1 29 ? -1.529 -5.707 -7.543 1 98.56 29 PRO B O 1
ATOM 976 N N . HIS B 1 30 ? -3.717 -5.656 -7.293 1 98.06 30 HIS B N 1
ATOM 977 C CA . HIS B 1 30 ? -3.945 -5.254 -8.68 1 98.06 30 HIS B CA 1
ATOM 978 C C . HIS B 1 30 ? -4.066 -3.738 -8.797 1 98.06 30 HIS B C 1
ATOM 980 O O . HIS B 1 30 ? -3.475 -3.131 -9.695 1 98.06 30 HIS B O 1
ATOM 986 N N . CYS B 1 31 ? -4.883 -3.174 -7.883 1 98.31 31 CYS B N 1
ATOM 987 C CA . CYS B 1 31 ? -5.145 -1.747 -8.039 1 98.31 31 CYS B CA 1
ATOM 988 C C . CYS B 1 31 ? -4.578 -0.957 -6.867 1 98.31 31 CYS B C 1
ATOM 990 O O . CYS B 1 31 ? -4.629 0.274 -6.859 1 98.31 31 CYS B O 1
ATOM 992 N N . SER B 1 32 ? -4.156 -1.587 -5.879 1 98.31 32 SER B N 1
ATOM 993 C CA . SER B 1 32 ? -3.443 -1.029 -4.73 1 98.31 32 SER B CA 1
ATOM 994 C C . SER B 1 32 ? -4.402 -0.347 -3.764 1 98.31 32 SER B C 1
ATOM 996 O O . SER B 1 32 ? -3.977 0.211 -2.75 1 98.31 32 SER B O 1
ATOM 998 N N . LYS B 1 33 ? -5.66 -0.437 -4.004 1 98.06 33 LYS B N 1
ATOM 999 C CA . LYS B 1 33 ? -6.59 0.158 -3.051 1 98.06 33 LYS B CA 1
ATOM 1000 C C . LYS B 1 33 ? -6.59 -0.607 -1.729 1 98.06 33 LYS B C 1
ATOM 1002 O O . LYS B 1 33 ? -6.383 -1.822 -1.711 1 98.06 33 LYS B O 1
ATOM 1007 N N . MET B 1 34 ? -6.887 0.182 -0.677 1 97.94 34 MET B N 1
ATOM 1008 C CA . MET B 1 34 ? -6.809 -0.413 0.654 1 97.94 34 MET B CA 1
ATOM 1009 C C . MET B 1 34 ? -8.188 -0.475 1.305 1 97.94 34 MET B C 1
ATOM 1011 O O . MET B 1 34 ? -9.031 0.395 1.07 1 97.94 34 MET B O 1
ATOM 1015 N N . CYS B 1 35 ? -8.352 -1.483 2.129 1 98.5 35 CYS B N 1
ATOM 1016 C CA . CYS B 1 35 ? -9.586 -1.647 2.891 1 98.5 35 CYS B CA 1
ATOM 1017 C C . CYS B 1 35 ? -9.328 -2.4 4.191 1 98.5 35 CYS B C 1
ATOM 1019 O O . CYS B 1 35 ? -8.234 -2.926 4.402 1 98.5 35 CYS B O 1
ATOM 1021 N N . CYS B 1 36 ? -10.281 -2.385 5.09 1 98.69 36 CYS B N 1
ATOM 1022 C CA . CYS B 1 36 ? -10.219 -3.186 6.305 1 98.69 36 CYS B CA 1
ATOM 1023 C C . CYS B 1 36 ? -10.273 -4.672 5.984 1 98.69 36 CYS B C 1
ATOM 1025 O O . CYS B 1 36 ? -10.961 -5.086 5.047 1 98.69 36 CYS B O 1
ATOM 1027 N N . PHE B 1 37 ? -9.711 -5.43 6.75 1 98.88 37 PHE B N 1
ATOM 1028 C CA . PHE B 1 37 ? -9.758 -6.871 6.535 1 98.88 37 PHE B CA 1
ATOM 1029 C C . PHE B 1 37 ? -11.188 -7.379 6.578 1 98.88 37 PHE B C 1
ATOM 1031 O O . PHE B 1 37 ? -11.617 -8.117 5.688 1 98.88 37 PHE B O 1
ATOM 1038 N N . LEU B 1 38 ? -11.922 -6.973 7.625 1 98.81 38 LEU B N 1
ATOM 1039 C CA . LEU B 1 38 ? -13.273 -7.484 7.793 1 98.81 38 LEU B CA 1
ATOM 1040 C C . LEU B 1 38 ? -14.164 -7.055 6.633 1 98.81 38 LEU B C 1
ATOM 1042 O O . LEU B 1 38 ? -15.008 -7.828 6.172 1 98.81 38 LEU B O 1
ATOM 1046 N N . CYS B 1 39 ? -14.008 -5.809 6.172 1 98.69 39 CYS B N 1
ATOM 1047 C CA . CYS B 1 39 ? -14.805 -5.316 5.055 1 98.69 39 CYS B CA 1
ATOM 1048 C C . CYS B 1 39 ? -14.578 -6.16 3.807 1 98.69 39 CYS B C 1
ATOM 1050 O O . CYS B 1 39 ? -15.531 -6.605 3.168 1 98.69 39 CYS B O 1
ATOM 1052 N N . ILE B 1 40 ? -13.32 -6.422 3.488 1 98.81 40 ILE B N 1
ATOM 1053 C CA . ILE B 1 40 ? -13.016 -7.133 2.25 1 98.81 40 ILE B CA 1
ATOM 1054 C C . ILE B 1 40 ? -13.352 -8.609 2.412 1 98.81 40 ILE B C 1
ATOM 1056 O O . ILE B 1 40 ? -13.781 -9.266 1.46 1 98.81 40 ILE B O 1
ATOM 1060 N N . ARG B 1 41 ? -13.086 -9.109 3.547 1 98.75 41 ARG B N 1
ATOM 1061 C CA . ARG B 1 41 ? -13.469 -10.5 3.785 1 98.75 41 ARG B CA 1
ATOM 1062 C C . ARG B 1 41 ? -14.961 -10.703 3.541 1 98.75 41 ARG B C 1
ATOM 1064 O O . ARG B 1 41 ? -15.359 -11.648 2.854 1 98.75 41 ARG B O 1
ATOM 1071 N N . ARG B 1 42 ? -15.727 -9.836 4.094 1 98.38 42 ARG B N 1
ATOM 1072 C CA . ARG B 1 42 ? -17.172 -9.906 3.906 1 98.38 42 ARG B CA 1
ATOM 1073 C C . ARG B 1 42 ? -17.531 -9.797 2.43 1 98.38 42 ARG B C 1
ATOM 1075 O O . ARG B 1 42 ? -18.344 -10.586 1.924 1 98.38 42 ARG B O 1
ATOM 1082 N N . TRP B 1 43 ? -16.984 -8.859 1.805 1 98.19 43 TRP B N 1
ATOM 1083 C CA . TRP B 1 43 ? -17.266 -8.648 0.387 1 98.19 43 TRP B CA 1
ATOM 1084 C C . TRP B 1 43 ? -16.953 -9.898 -0.422 1 98.19 43 TRP B C 1
ATOM 1086 O O . TRP B 1 43 ? -17.781 -10.367 -1.197 1 98.19 43 TRP B O 1
ATOM 1096 N N . LEU B 1 44 ? -15.805 -10.508 -0.241 1 98.19 44 LEU B N 1
ATOM 1097 C CA . LEU B 1 44 ? -15.336 -11.641 -1.037 1 98.19 44 LEU B CA 1
ATOM 1098 C C . LEU B 1 44 ? -16.156 -12.891 -0.732 1 98.19 44 LEU B C 1
ATOM 1100 O O . LEU B 1 44 ? -16.312 -13.758 -1.594 1 98.19 44 LEU B O 1
ATOM 1104 N N . THR B 1 45 ? -16.656 -12.961 0.461 1 97.31 45 THR B N 1
ATOM 1105 C CA . THR B 1 45 ? -17.391 -14.141 0.883 1 97.31 45 THR B CA 1
ATOM 1106 C C . THR B 1 45 ? -18.875 -14 0.526 1 97.31 45 THR B C 1
ATOM 1108 O O . THR B 1 45 ? -19.516 -14.977 0.127 1 97.31 45 THR B O 1
ATOM 1111 N N . GLU B 1 46 ? -19.453 -12.805 0.628 1 96.88 46 GLU B N 1
ATOM 1112 C CA . GLU B 1 46 ? -20.891 -12.617 0.513 1 96.88 46 GLU B CA 1
ATOM 1113 C C . GLU B 1 46 ? -21.266 -12.078 -0.863 1 96.88 46 GLU B C 1
ATOM 1115 O O . GLU B 1 46 ? -22.422 -12.211 -1.294 1 96.88 46 GLU B O 1
ATOM 1120 N N . GLN B 1 47 ? -20.469 -11.414 -1.497 1 92.31 47 GLN B N 1
ATOM 1121 C CA . GLN B 1 47 ? -20.781 -10.82 -2.791 1 92.31 47 GLN B CA 1
ATOM 1122 C C . GLN B 1 47 ? -20.125 -11.594 -3.928 1 92.31 47 GLN B C 1
ATOM 1124 O O . GLN B 1 47 ? -20.547 -12.695 -4.27 1 92.31 47 GLN B O 1
ATOM 1129 N N . ARG B 1 48 ? -18.828 -11.258 -4.387 1 92.75 48 ARG B N 1
ATOM 1130 C CA . ARG B 1 48 ? -18.062 -11.891 -5.465 1 92.75 48 ARG B CA 1
ATOM 1131 C C . ARG B 1 48 ? -16.578 -11.961 -5.125 1 92.75 48 ARG B C 1
ATOM 1133 O O . ARG B 1 48 ? -16.047 -11.07 -4.453 1 92.75 48 ARG B O 1
ATOM 1140 N N . PRO B 1 49 ? -15.984 -12.984 -5.637 1 97.69 49 PRO B N 1
ATOM 1141 C CA . PRO B 1 49 ? -14.531 -13.086 -5.453 1 97.69 49 PRO B CA 1
ATOM 1142 C C . PRO B 1 49 ? -13.758 -12.18 -6.41 1 97.69 49 PRO B C 1
ATOM 1144 O O . PRO B 1 49 ? -13.008 -12.68 -7.258 1 97.69 49 PRO B O 1
ATOM 1147 N N . GLN B 1 50 ? -14.023 -10.922 -6.332 1 98.38 50 GLN B N 1
ATOM 1148 C CA . GLN B 1 50 ? -13.383 -9.859 -7.105 1 98.38 50 GLN B CA 1
ATOM 1149 C C . GLN B 1 50 ? -13.172 -8.609 -6.258 1 98.38 50 GLN B C 1
ATOM 1151 O O . GLN B 1 50 ? -13.938 -8.352 -5.324 1 98.38 50 GLN B O 1
ATOM 1156 N N . CYS B 1 51 ? -12.18 -7.938 -6.566 1 98.69 51 CYS B N 1
ATOM 1157 C CA . CYS B 1 51 ? -11.969 -6.652 -5.91 1 98.69 51 CYS B CA 1
ATOM 1158 C C . CYS B 1 51 ? -13.141 -5.707 -6.18 1 98.69 51 CYS B C 1
ATOM 1160 O O . CYS B 1 51 ? -13.508 -5.488 -7.332 1 98.69 51 CYS B O 1
ATOM 1162 N N . PRO B 1 52 ? -13.734 -5.094 -5.23 1 98.44 52 PRO B N 1
ATOM 1163 C CA . PRO B 1 52 ? -14.875 -4.199 -5.418 1 98.44 52 PRO B CA 1
ATOM 1164 C C . PRO B 1 52 ? -14.516 -2.93 -6.184 1 98.44 52 PRO B C 1
ATOM 1166 O O . PRO B 1 52 ? -15.398 -2.211 -6.652 1 98.44 52 PRO B O 1
ATOM 1169 N N . HIS B 1 53 ? -13.219 -2.648 -6.266 1 98.06 53 HIS B N 1
ATOM 1170 C CA . HIS B 1 53 ? -12.773 -1.435 -6.941 1 98.06 53 HIS B CA 1
ATOM 1171 C C . HIS B 1 53 ? -12.398 -1.716 -8.391 1 98.06 53 HIS B C 1
ATOM 1173 O O . HIS B 1 53 ? -12.977 -1.131 -9.312 1 98.06 53 HIS B O 1
ATOM 1179 N N . CYS B 1 54 ? -11.523 -2.6 -8.664 1 98.38 54 CYS B N 1
ATOM 1180 C CA . CYS B 1 54 ? -11.008 -2.795 -10.008 1 98.38 54 CYS B CA 1
ATOM 1181 C C . CYS B 1 54 ? -11.672 -3.986 -10.688 1 98.38 54 CYS B C 1
ATOM 1183 O O . CYS B 1 54 ? -11.484 -4.211 -11.883 1 98.38 54 CYS B O 1
ATOM 1185 N N . ARG B 1 55 ? -12.32 -4.82 -9.953 1 98.12 55 ARG B N 1
ATOM 1186 C CA . ARG B 1 55 ? -13.133 -5.93 -10.445 1 98.12 55 ARG B CA 1
ATOM 1187 C C . ARG B 1 55 ? -12.258 -7.109 -10.852 1 98.12 55 ARG B C 1
ATOM 1189 O O . ARG B 1 55 ? -12.766 -8.117 -11.359 1 98.12 55 ARG B O 1
ATOM 1196 N N . ALA B 1 56 ? -10.984 -7 -10.664 1 98.56 56 ALA B N 1
ATOM 1197 C CA . ALA B 1 56 ? -10.133 -8.156 -10.906 1 98.56 56 ALA B CA 1
ATOM 1198 C C . ALA B 1 56 ? -10.484 -9.305 -9.961 1 98.56 56 ALA B C 1
ATOM 1200 O O . ALA B 1 56 ? -10.906 -9.078 -8.828 1 98.56 56 ALA B O 1
ATOM 1201 N N . SER B 1 57 ? -10.227 -10.516 -10.438 1 98.75 57 SER B N 1
ATOM 1202 C CA . SER B 1 57 ? -10.344 -11.68 -9.562 1 98.75 57 SER B CA 1
ATOM 1203 C C . SER B 1 57 ? -9.43 -11.547 -8.352 1 98.75 57 SER B C 1
ATOM 1205 O O . SER B 1 57 ? -8.258 -11.18 -8.484 1 98.75 57 SER B O 1
ATOM 1207 N N . LEU B 1 58 ? -10.055 -11.875 -7.211 1 98.62 58 LEU B N 1
ATOM 1208 C CA . LEU B 1 58 ? -9.328 -11.648 -5.969 1 98.62 58 LEU B CA 1
ATOM 1209 C C . LEU B 1 58 ? -9.727 -12.672 -4.914 1 98.62 58 LEU B C 1
ATOM 1211 O O . LEU B 1 58 ? -10.914 -12.945 -4.727 1 98.62 58 LEU B O 1
ATOM 1215 N N . HIS B 1 59 ? -8.711 -13.195 -4.254 1 98.38 59 HIS B N 1
ATOM 1216 C CA . HIS B 1 59 ? -8.914 -14.109 -3.133 1 98.38 59 HIS B CA 1
ATOM 1217 C C . HIS B 1 59 ? -8.242 -13.578 -1.867 1 98.38 59 HIS B C 1
ATOM 1219 O O . HIS B 1 59 ? -7.297 -12.797 -1.942 1 98.38 59 HIS B O 1
ATOM 1225 N N . LEU B 1 60 ? -8.742 -14.086 -0.772 1 98.19 60 LEU B N 1
ATOM 1226 C CA . LEU B 1 60 ? -8.297 -13.578 0.522 1 98.19 60 LEU B CA 1
ATOM 1227 C C . LEU B 1 60 ? -6.789 -13.711 0.675 1 98.19 60 LEU B C 1
ATOM 1229 O O . LEU B 1 60 ? -6.125 -12.805 1.182 1 98.19 60 LEU B O 1
ATOM 1233 N N . HIS B 1 61 ? -6.219 -14.68 0.156 1 97.62 61 HIS B N 1
ATOM 1234 C CA . HIS B 1 61 ? -4.805 -14.977 0.355 1 97.62 61 HIS B CA 1
ATOM 1235 C C . HIS B 1 61 ? -3.93 -14.078 -0.519 1 97.62 61 HIS B C 1
ATOM 1237 O O . HIS B 1 61 ? -2.715 -14.008 -0.319 1 97.62 61 HIS B O 1
ATOM 1243 N N . GLU B 1 62 ? -4.469 -13.414 -1.434 1 98.19 62 GLU B N 1
ATOM 1244 C CA . GLU B 1 62 ? -3.725 -12.555 -2.35 1 98.19 62 GLU B CA 1
ATOM 1245 C C . GLU B 1 62 ? -3.57 -11.148 -1.783 1 98.19 62 GLU B C 1
ATOM 1247 O O . GLU B 1 62 ? -2.773 -10.352 -2.287 1 98.19 62 GLU B O 1
ATOM 1252 N N . LEU B 1 63 ? -4.359 -10.883 -0.73 1 98.75 63 LEU B N 1
ATOM 1253 C CA . LEU B 1 63 ? -4.34 -9.547 -0.139 1 98.75 63 LEU B CA 1
ATOM 1254 C C . LEU B 1 63 ? -3.004 -9.273 0.539 1 98.75 63 LEU B C 1
ATOM 1256 O O . LEU B 1 63 ? -2.434 -10.156 1.18 1 98.75 63 LEU B O 1
ATOM 1260 N N . VAL B 1 64 ? -2.568 -8.078 0.38 1 98.75 64 VAL B N 1
ATOM 1261 C CA . VAL B 1 64 ? -1.328 -7.664 1.03 1 98.75 64 VAL B CA 1
ATOM 1262 C C . VAL B 1 64 ? -1.642 -7.02 2.379 1 98.75 64 VAL B C 1
ATOM 1264 O O . VAL B 1 64 ? -2.463 -6.105 2.461 1 98.75 64 VAL B O 1
ATOM 1267 N N . HIS B 1 65 ? -0.991 -7.461 3.367 1 98.44 65 HIS B N 1
ATOM 1268 C CA . HIS B 1 65 ? -1.147 -6.883 4.695 1 98.44 65 HIS B CA 1
ATOM 1269 C C . HIS B 1 65 ? -0.302 -5.621 4.852 1 98.44 65 HIS B C 1
ATOM 1271 O O . HIS B 1 65 ? 0.929 -5.688 4.836 1 98.44 65 HIS B O 1
ATOM 1277 N N . CYS B 1 66 ? -0.929 -4.559 5.047 1 97.75 66 CYS B N 1
ATOM 1278 C CA . CYS B 1 66 ? -0.22 -3.291 5.199 1 97.75 66 CYS B CA 1
ATOM 1279 C C . CYS B 1 66 ? -0.015 -2.957 6.672 1 97.75 66 CYS B C 1
ATOM 1281 O O . CYS B 1 66 ? -0.665 -2.055 7.207 1 97.75 66 CYS B O 1
ATOM 1283 N N . ARG B 1 67 ? 0.904 -3.463 7.238 1 94.62 67 ARG B N 1
ATOM 1284 C CA . ARG B 1 67 ? 1.149 -3.408 8.68 1 94.62 67 ARG B CA 1
ATOM 1285 C C . ARG B 1 67 ? 1.513 -1.995 9.117 1 94.62 67 ARG B C 1
ATOM 1287 O O . ARG B 1 67 ? 1.16 -1.572 10.219 1 94.62 67 ARG B O 1
ATOM 1294 N N . TRP B 1 68 ? 2.146 -1.288 8.32 1 92.69 68 TRP B N 1
ATOM 1295 C CA . TRP B 1 68 ? 2.67 0.032 8.656 1 92.69 68 TRP B CA 1
ATOM 1296 C C . TRP B 1 68 ? 1.541 1.049 8.781 1 92.69 68 TRP B C 1
ATOM 1298 O O . TRP B 1 68 ? 1.713 2.105 9.398 1 92.69 68 TRP B O 1
ATOM 1308 N N . VAL B 1 69 ? 0.375 0.807 8.203 1 94 69 VAL B N 1
ATOM 1309 C CA . VAL B 1 69 ? -0.738 1.75 8.219 1 94 69 VAL B CA 1
ATOM 1310 C C . VAL B 1 69 ? -1.172 2.023 9.656 1 94 69 VAL B C 1
ATOM 1312 O O . VAL B 1 69 ? -1.411 3.174 10.031 1 94 69 VAL B O 1
ATOM 1315 N N . GLU B 1 70 ? -1.252 0.959 10.43 1 88.38 70 GLU B N 1
ATOM 1316 C CA . GLU B 1 70 ? -1.67 1.104 11.82 1 88.38 70 GLU B CA 1
ATOM 1317 C C . GLU B 1 70 ? -0.704 1.995 12.602 1 88.38 70 GLU B C 1
ATOM 1319 O O . GLU B 1 70 ? -1.126 2.793 13.438 1 88.38 70 GLU B O 1
ATOM 1324 N N . GLU B 1 71 ? 0.549 1.757 12.32 1 86.31 71 GLU B N 1
ATOM 1325 C CA . GLU B 1 71 ? 1.557 2.582 12.977 1 86.31 71 GLU B CA 1
ATOM 1326 C C . GLU B 1 71 ? 1.35 4.062 12.664 1 86.31 71 GLU B C 1
ATOM 1328 O O . GLU B 1 71 ? 1.462 4.91 13.547 1 86.31 71 GLU B O 1
ATOM 1333 N N . GLN B 1 72 ? 1.019 4.355 11.484 1 87.19 72 GLN B N 1
ATOM 1334 C CA . GLN B 1 72 ? 0.792 5.738 11.078 1 87.19 72 GLN B CA 1
ATOM 1335 C C . GLN B 1 72 ? -0.48 6.297 11.711 1 87.19 72 GLN B C 1
ATOM 1337 O O . GLN B 1 72 ? -0.5 7.445 12.164 1 87.19 72 GLN B O 1
ATOM 1342 N N . LEU B 1 73 ? -1.461 5.543 11.742 1 87.25 73 LEU B N 1
ATOM 1343 C CA . LEU B 1 73 ? -2.732 5.973 12.312 1 87.25 73 LEU B CA 1
ATOM 1344 C C . LEU B 1 73 ? -2.609 6.191 13.82 1 87.25 73 LEU B C 1
ATOM 1346 O O . LEU B 1 73 ? -3.203 7.125 14.367 1 87.25 73 LEU B O 1
ATOM 1350 N N . ASP B 1 74 ? -1.854 5.352 14.469 1 83.25 74 ASP B N 1
ATOM 1351 C CA . ASP B 1 74 ? -1.6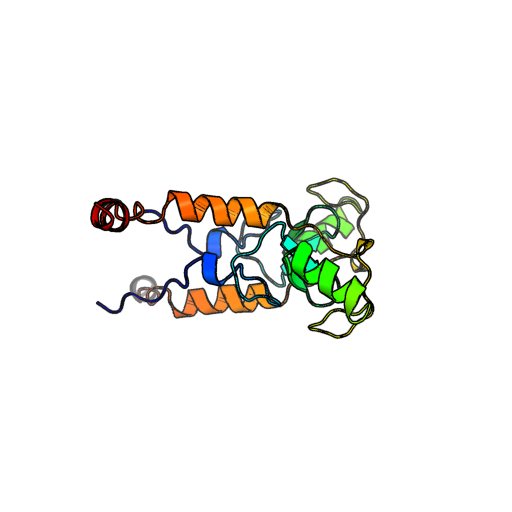33 5.469 15.906 1 83.25 74 ASP B CA 1
ATOM 1352 C C . ASP B 1 74 ? -0.857 6.738 16.25 1 83.25 74 ASP B C 1
ATOM 1354 O O . ASP B 1 74 ? -1.098 7.367 17.281 1 83.25 74 ASP B O 1
ATOM 1358 N N . SER B 1 75 ? 0.024 7.082 15.398 1 76.94 75 SER B N 1
ATOM 1359 C CA . SER B 1 75 ? 0.825 8.281 15.633 1 76.94 75 SER B CA 1
ATOM 1360 C C . SER B 1 75 ? -0.03 9.539 15.555 1 76.94 75 SER B C 1
ATOM 1362 O O . SER B 1 75 ? 0.29 10.555 16.172 1 76.94 75 SER B O 1
ATOM 1364 N N . LEU B 1 76 ? -1.083 9.5 14.844 1 70.44 76 LEU B N 1
ATOM 1365 C CA . LEU B 1 76 ? -1.997 10.633 14.711 1 70.44 76 LEU B CA 1
ATOM 1366 C C . LEU B 1 76 ? -2.803 10.828 15.992 1 70.44 76 LEU B C 1
ATOM 1368 O O . LEU B 1 76 ? -3.104 11.961 16.375 1 70.44 76 LEU B O 1
ATOM 1372 N N . GLN B 1 77 ? -3.266 9.719 16.5 1 63.69 77 GLN B N 1
ATOM 1373 C CA . GLN B 1 77 ? -4.035 9.773 17.734 1 63.69 77 GLN B CA 1
ATOM 1374 C C . GLN B 1 77 ? -3.211 10.383 18.875 1 63.69 77 GLN B C 1
ATOM 1376 O O . GLN B 1 77 ? -3.754 11.055 19.75 1 63.69 77 GLN B O 1
ATOM 1381 N N . LEU B 1 78 ? -1.958 10.141 18.781 1 60.56 78 LEU B N 1
ATOM 1382 C CA . LEU B 1 78 ? -1.098 10.656 19.844 1 60.56 78 LEU B CA 1
ATOM 1383 C C . LEU B 1 78 ? -0.875 12.156 19.688 1 60.56 78 LEU B C 1
ATOM 1385 O O . LEU B 1 78 ? -0.677 12.859 20.672 1 60.56 78 LEU B O 1
ATOM 1389 N N . THR B 1 79 ? -0.976 12.547 18.469 1 55.34 79 THR B N 1
ATOM 1390 C CA . THR B 1 79 ? -0.673 13.961 18.25 1 55.34 79 THR B CA 1
ATOM 1391 C C . THR B 1 79 ? -1.953 14.789 18.219 1 55.34 79 THR B C 1
ATOM 1393 O O . THR B 1 79 ? -1.9 16.016 18.141 1 55.34 79 THR B O 1
ATOM 1396 N N . GLY B 1 80 ? -3.1 14.094 18.062 1 53.91 80 GLY B N 1
ATOM 1397 C CA . GLY B 1 80 ? -4.348 14.828 17.984 1 53.91 80 GLY B CA 1
ATOM 1398 C C . GLY B 1 80 ? -4.738 15.477 19.312 1 53.91 80 GLY B C 1
ATOM 1399 O O . GLY B 1 80 ? -4.176 15.156 20.359 1 53.91 80 GLY B O 1
ATOM 1400 N N . PRO B 1 81 ? -5.336 16.656 19.25 1 50.44 81 PRO B N 1
ATOM 1401 C CA . PRO B 1 81 ? -5.738 17.359 20.469 1 50.44 81 PRO B CA 1
ATOM 1402 C C . PRO B 1 81 ? -6.465 16.453 21.469 1 50.44 81 PRO B C 1
ATOM 1404 O O . PRO B 1 81 ? -7.105 15.484 21.062 1 50.44 81 PRO B O 1
ATOM 1407 N N . PRO B 1 82 ? -5.988 16.422 22.688 1 46.81 82 PRO B N 1
ATOM 1408 C CA . PRO B 1 82 ? -6.68 15.648 23.719 1 46.81 82 PRO B CA 1
ATOM 1409 C C . PRO B 1 82 ? -8.203 15.719 23.594 1 46.81 82 PRO B C 1
ATOM 1411 O O . PRO B 1 82 ? -8.734 16.719 23.125 1 46.81 82 PRO B O 1
ATOM 1414 N N . LYS B 1 83 ? -8.898 14.469 23.266 1 47.78 83 LYS B N 1
ATOM 1415 C CA . LYS B 1 83 ? -10.359 14.484 23.344 1 47.78 83 LYS B CA 1
ATOM 1416 C C . LYS B 1 83 ? -10.836 15.5 24.375 1 47.78 83 LYS B C 1
ATOM 1418 O O . LYS B 1 83 ? -10.281 15.586 25.484 1 47.78 83 LYS B O 1
ATOM 1423 N N . THR B 1 84 ? -11.312 16.5 24.016 1 45.12 84 THR B N 1
ATOM 1424 C CA . THR B 1 84 ? -11.93 17.438 24.953 1 45.12 84 THR B CA 1
ATOM 1425 C C . THR B 1 84 ? -12.82 16.703 25.938 1 45.12 84 THR B C 1
ATOM 1427 O O . THR B 1 84 ? -13.602 15.828 25.547 1 45.12 84 THR B O 1
ATOM 1430 N N . LYS B 1 85 ? -12.508 16.484 27.203 1 43.31 85 LYS B N 1
ATOM 1431 C CA . LYS B 1 85 ? -13.258 16.031 28.359 1 43.31 85 LYS B CA 1
ATOM 1432 C C . LYS B 1 85 ? -14.703 16.531 28.312 1 43.31 85 LYS B C 1
ATOM 1434 O O . LYS B 1 85 ? -15.508 16.203 29.188 1 43.31 85 LYS B O 1
ATOM 1439 N N . GLU B 1 86 ? -15.031 17.422 27.438 1 44.84 86 GLU B N 1
ATOM 1440 C CA . GLU B 1 86 ? -16.344 18.047 27.609 1 44.84 86 GLU B CA 1
ATOM 1441 C C . GLU B 1 86 ? -17.469 17.062 27.297 1 44.84 86 GLU B C 1
ATOM 1443 O O . GLU B 1 86 ? -18.625 17.297 27.688 1 44.84 86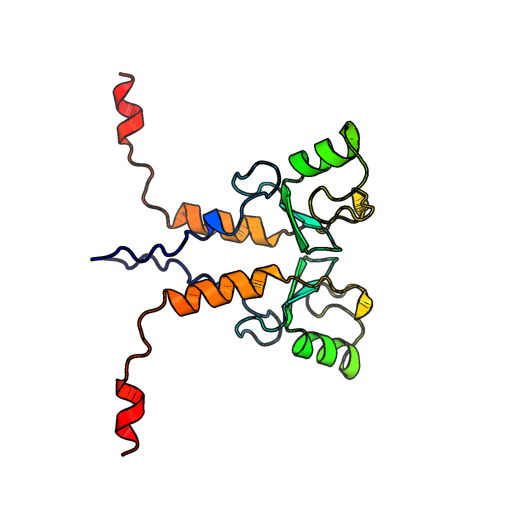 GLU B O 1
ATOM 1448 N N . GLU B 1 87 ? -17.234 15.992 26.438 1 46.09 87 GLU B N 1
ATOM 1449 C CA . GLU B 1 87 ? -18.391 15.164 26.156 1 46.09 87 GLU B CA 1
ATOM 1450 C C . GLU B 1 87 ? -18.656 14.172 27.281 1 46.09 87 GLU B C 1
ATOM 1452 O O . GLU B 1 87 ? -19.609 13.398 27.234 1 46.09 87 GLU B O 1
ATOM 1457 N N . ALA B 1 88 ? -17.719 13.93 28.203 1 45.59 88 ALA B N 1
ATOM 1458 C CA . ALA B 1 88 ? -17.984 13 29.312 1 45.59 88 ALA B CA 1
ATOM 1459 C C . ALA B 1 88 ? -18.984 13.586 30.297 1 45.59 88 ALA B C 1
ATOM 1461 O O . ALA B 1 88 ? -19.656 12.852 31.016 1 45.59 88 ALA B O 1
ATOM 1462 N N . ASP B 1 89 ? -18.906 14.812 30.562 1 46.06 89 ASP B N 1
ATOM 1463 C CA . ASP B 1 89 ? -19.609 15.352 31.719 1 46.06 89 ASP B CA 1
ATOM 1464 C C . ASP B 1 89 ? -21.094 15.586 31.391 1 46.06 89 ASP B C 1
ATOM 1466 O O . ASP B 1 89 ? -21.844 16.047 32.25 1 46.06 89 ASP B O 1
ATOM 1470 N N . LYS B 1 90 ? -21.484 15.547 30.109 1 45.88 90 LYS B N 1
ATOM 1471 C CA . LYS B 1 90 ? -22.891 15.914 29.984 1 45.88 90 LYS B CA 1
ATOM 1472 C C . LYS B 1 90 ? -23.812 14.758 30.391 1 45.88 90 LYS B C 1
ATOM 1474 O O . LYS B 1 90 ? -25.016 14.922 30.5 1 45.88 90 LYS B O 1
ATOM 1479 N N . ASP B 1 91 ? -23.188 13.523 30.469 1 48.31 91 ASP B N 1
ATOM 1480 C CA . ASP B 1 91 ? -24.156 12.508 30.859 1 48.31 91 ASP B CA 1
ATOM 1481 C C . ASP B 1 91 ? -24.391 12.516 32.375 1 48.31 91 ASP B C 1
ATOM 1483 O O . AS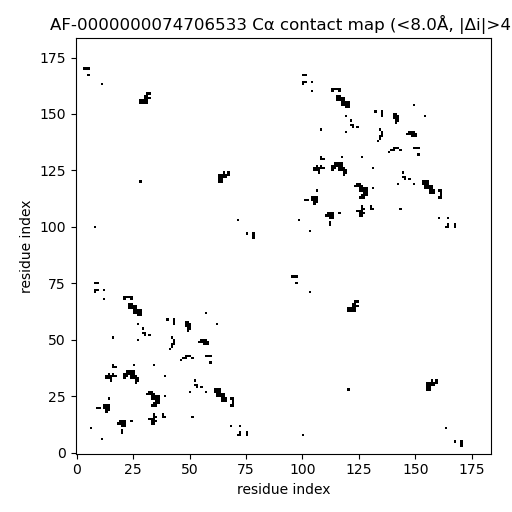P B 1 91 ? -25.078 11.641 32.906 1 48.31 91 ASP B O 1
ATOM 1487 N N . GLY B 1 92 ? -23.734 13.469 33 1 35.69 92 GLY B N 1
ATOM 1488 C CA . GLY B 1 92 ? -24.281 13.477 34.344 1 35.69 92 GLY B CA 1
ATOM 1489 C C . GLY B 1 92 ? -25.688 14.039 34.406 1 35.69 92 GLY B C 1
ATOM 1490 O O . GLY B 1 92 ? -26.078 14.859 33.562 1 35.69 92 GLY B O 1
#

pLDDT: mean 82.21, std 22.42, range [27.0, 98.88]